Protein AF-A0A2T1LT19-F1 (afdb_monomer)

Sequence (318 aa):
MIRNIHDIFTSAGIVQGKSEKNLSGERRSLVEDYYASLNWNSMESLRKFVKVLENTLLISLLGDEGKQELRSLCEKHGFAVDKDGYRVYLTTLGVGNNVKNLIFAANGPKPEIIFSDSVSNDIEIVKNADYCLIYDRPLMSHGLLWKELVDWWREREQLNEESDIEVGRKLYDRLKQSLTSEPEKFFWKIYFKKFYASFKDKLPALVPQVYLHYDPYTLKQLQEQRRLVRQRMDFLFLLSDRIRVVIEIDGKQHYAEEDQASPKLYSEMVSEDRRLKLSGYEVYRFGGYELNNKNAEEIVEHFLVNLFKRHDLIANAT

Structure (mmCIF, N/CA/C/O backbone):
data_AF-A0A2T1LT19-F1
#
_entry.id   AF-A0A2T1LT19-F1
#
loop_
_atom_site.group_PDB
_atom_site.id
_atom_site.type_symbol
_atom_site.label_atom_id
_atom_site.label_alt_id
_atom_site.label_comp_id
_atom_site.label_asym_id
_atom_site.label_entity_id
_atom_site.label_seq_id
_atom_site.pdbx_PDB_ins_code
_atom_site.Cartn_x
_atom_site.Cartn_y
_atom_site.Cartn_z
_atom_site.occupancy
_atom_site.B_iso_or_equiv
_atom_site.auth_seq_id
_atom_site.auth_comp_id
_atom_site.auth_asym_id
_atom_site.auth_atom_id
_atom_site.pdbx_PDB_model_num
ATOM 1 N N . MET A 1 1 ? 35.872 -2.073 -32.983 1.00 69.56 1 MET A N 1
ATOM 2 C CA . MET A 1 1 ? 34.474 -2.469 -32.688 1.00 69.56 1 MET A CA 1
ATOM 3 C C . MET A 1 1 ? 34.380 -3.815 -31.969 1.00 69.56 1 MET A C 1
ATOM 5 O O . MET A 1 1 ? 33.833 -3.821 -30.883 1.00 69.56 1 MET A O 1
ATOM 9 N N . ILE A 1 2 ? 34.945 -4.919 -32.488 1.00 78.25 2 ILE A N 1
ATOM 10 C CA . ILE A 1 2 ? 35.007 -6.214 -31.761 1.00 78.25 2 ILE A CA 1
ATOM 11 C C . ILE A 1 2 ? 35.762 -6.078 -30.427 1.00 78.25 2 ILE A C 1
ATOM 13 O O . ILE A 1 2 ? 35.253 -6.483 -29.389 1.00 78.25 2 ILE A O 1
ATOM 17 N N . ARG A 1 3 ? 36.919 -5.402 -30.442 1.00 80.81 3 ARG A N 1
ATOM 18 C CA . ARG A 1 3 ? 37.674 -5.045 -29.230 1.00 80.81 3 ARG A CA 1
ATOM 19 C C . ARG A 1 3 ? 36.822 -4.296 -28.197 1.00 80.81 3 ARG A C 1
ATOM 21 O O . ARG A 1 3 ? 36.871 -4.621 -27.026 1.00 80.81 3 ARG A O 1
ATOM 28 N N . ASN A 1 4 ? 35.963 -3.381 -28.644 1.00 82.56 4 ASN A N 1
ATOM 29 C CA . ASN A 1 4 ? 35.093 -2.618 -27.747 1.00 82.56 4 ASN A CA 1
ATOM 30 C C . ASN A 1 4 ? 34.048 -3.519 -27.077 1.00 82.56 4 ASN A C 1
ATOM 32 O O . ASN A 1 4 ? 33.772 -3.336 -25.903 1.00 82.56 4 ASN A O 1
ATOM 36 N N . ILE A 1 5 ? 33.486 -4.500 -27.798 1.00 85.69 5 ILE A N 1
ATOM 37 C CA . ILE A 1 5 ? 32.568 -5.489 -27.208 1.00 85.69 5 ILE A CA 1
ATOM 38 C C . ILE A 1 5 ? 33.303 -6.264 -26.109 1.00 85.69 5 ILE A C 1
ATOM 40 O O . ILE A 1 5 ? 32.808 -6.360 -24.993 1.00 85.69 5 ILE A O 1
ATOM 44 N N . HIS A 1 6 ? 34.514 -6.742 -26.390 1.00 89.75 6 HIS A N 1
ATOM 45 C CA . HIS A 1 6 ? 35.340 -7.421 -25.392 1.00 89.75 6 HIS A CA 1
ATOM 46 C C . HIS A 1 6 ? 35.597 -6.540 -24.153 1.00 89.75 6 HIS A C 1
ATOM 48 O O . HIS A 1 6 ? 35.378 -6.976 -23.022 1.00 89.75 6 HIS A O 1
ATOM 54 N N . ASP A 1 7 ? 35.986 -5.280 -24.356 1.00 86.94 7 ASP A N 1
ATOM 55 C CA . ASP A 1 7 ? 36.293 -4.332 -23.278 1.00 86.94 7 ASP A CA 1
ATOM 56 C C . ASP A 1 7 ? 35.052 -4.009 -22.418 1.00 86.94 7 ASP A C 1
ATOM 58 O O . ASP A 1 7 ? 35.149 -3.955 -21.192 1.00 86.94 7 ASP A O 1
ATOM 62 N N . ILE A 1 8 ? 33.864 -3.866 -23.023 1.00 90.81 8 ILE A N 1
ATOM 63 C CA . ILE A 1 8 ? 32.595 -3.624 -22.305 1.00 90.81 8 ILE A CA 1
ATOM 64 C C . ILE A 1 8 ? 32.280 -4.778 -21.346 1.00 90.81 8 ILE A C 1
ATOM 66 O O . ILE A 1 8 ? 31.962 -4.551 -20.177 1.00 90.81 8 ILE A O 1
ATOM 70 N N . PHE A 1 9 ? 32.345 -6.019 -21.834 1.00 92.19 9 PHE A N 1
ATOM 71 C CA . PHE A 1 9 ? 31.957 -7.189 -21.045 1.00 92.19 9 PHE A CA 1
ATOM 72 C C . PHE A 1 9 ? 33.006 -7.553 -19.987 1.00 92.19 9 PHE A C 1
ATOM 74 O O . PHE A 1 9 ? 32.655 -7.877 -18.850 1.00 92.19 9 PHE A O 1
ATOM 81 N N . THR A 1 10 ? 34.295 -7.438 -20.312 1.00 90.81 10 THR A N 1
ATOM 82 C CA . THR A 1 10 ? 35.377 -7.723 -19.354 1.00 90.81 10 THR A CA 1
ATOM 83 C C . THR A 1 10 ? 35.456 -6.681 -18.239 1.00 90.81 10 THR A C 1
ATOM 85 O O . THR A 1 10 ? 35.615 -7.057 -17.078 1.00 90.81 10 THR A O 1
ATOM 88 N N . SER A 1 11 ? 35.244 -5.393 -18.534 1.00 88.00 11 SER A N 1
ATOM 89 C CA . SER A 1 11 ? 35.154 -4.338 -17.506 1.00 88.00 11 SER A CA 1
ATOM 90 C C . SER A 1 11 ? 33.939 -4.496 -16.583 1.00 88.00 11 SER A C 1
ATOM 92 O O . SER A 1 11 ? 33.981 -4.079 -15.425 1.00 88.00 11 SER A O 1
ATOM 94 N N . ALA A 1 12 ? 32.881 -5.172 -17.043 1.00 89.12 12 ALA A N 1
ATOM 95 C CA . ALA A 1 12 ? 31.754 -5.587 -16.210 1.00 89.12 12 ALA A CA 1
ATOM 96 C C . ALA A 1 12 ? 32.030 -6.858 -15.374 1.00 89.12 12 ALA A C 1
ATOM 98 O O . ALA A 1 12 ? 31.183 -7.264 -14.573 1.00 89.12 12 ALA A O 1
ATOM 99 N N . GLY A 1 13 ? 33.207 -7.479 -15.517 1.00 88.12 13 GLY A N 1
ATOM 100 C CA . GLY A 1 13 ? 33.597 -8.703 -14.811 1.00 88.12 13 GLY A CA 1
ATOM 101 C C . GLY A 1 13 ? 32.975 -9.976 -15.391 1.00 88.12 13 GLY A C 1
ATOM 102 O O . GLY A 1 13 ? 32.756 -10.939 -14.651 1.00 88.12 13 GLY A O 1
ATOM 103 N N . ILE A 1 14 ? 32.644 -9.972 -16.686 1.00 92.56 14 ILE A N 1
ATOM 104 C CA . ILE A 1 14 ? 32.072 -11.114 -17.403 1.00 92.56 14 ILE A CA 1
ATOM 105 C C . ILE A 1 14 ? 33.176 -11.773 -18.230 1.00 92.56 14 ILE A C 1
ATOM 107 O O . ILE A 1 14 ? 33.867 -11.121 -19.014 1.00 92.56 14 ILE A O 1
ATOM 111 N N . VAL A 1 15 ? 33.337 -13.082 -18.054 1.00 90.62 15 VAL A N 1
ATOM 112 C CA . VAL A 1 15 ? 34.276 -13.896 -18.834 1.00 90.62 15 VAL A CA 1
ATOM 113 C C . VAL A 1 15 ? 33.560 -14.420 -20.074 1.00 90.62 15 VAL A C 1
ATOM 115 O O . VAL A 1 15 ? 32.373 -14.732 -20.016 1.00 90.62 15 VAL A O 1
ATOM 118 N N . GLN A 1 16 ? 34.258 -14.511 -21.202 1.00 91.12 16 GLN A N 1
ATOM 119 C CA . GLN A 1 16 ? 33.686 -15.075 -22.421 1.00 91.12 16 GLN A CA 1
ATOM 120 C C . GLN A 1 16 ? 33.410 -16.574 -22.226 1.00 91.12 16 GLN A C 1
ATOM 122 O O . GLN A 1 16 ? 34.291 -17.320 -21.797 1.00 91.12 16 GLN A O 1
ATOM 127 N N . GLY A 1 17 ? 32.183 -17.002 -22.513 1.00 89.19 17 GLY A N 1
ATOM 128 C CA . GLY A 1 17 ? 31.794 -18.407 -22.556 1.00 89.19 17 GLY A CA 1
ATOM 129 C C . GLY A 1 17 ? 31.925 -18.986 -23.962 1.00 89.19 17 GLY A C 1
ATOM 130 O O . GLY A 1 17 ? 32.714 -18.519 -24.781 1.00 89.19 17 GLY A O 1
ATOM 131 N N . LYS A 1 18 ? 31.128 -20.016 -24.243 1.00 87.38 18 LYS A N 1
ATOM 132 C CA . LYS A 1 18 ? 31.008 -20.607 -25.575 1.00 87.38 18 LYS A CA 1
ATOM 133 C C . LYS A 1 18 ? 29.538 -20.866 -25.861 1.00 87.38 18 LYS A C 1
ATOM 135 O O . LYS A 1 18 ? 28.930 -21.710 -25.208 1.00 87.38 18 LYS A O 1
ATOM 140 N N . SER A 1 19 ? 28.972 -20.118 -26.798 1.00 83.81 19 SER A N 1
ATOM 141 C CA . SER A 1 19 ? 27.587 -20.296 -27.214 1.00 83.81 19 SER A CA 1
ATOM 142 C C . SER A 1 19 ? 27.463 -21.458 -28.199 1.00 83.81 19 SER A C 1
ATOM 144 O O . SER A 1 19 ? 28.313 -21.653 -29.066 1.00 83.81 19 SER A O 1
ATOM 146 N N . GLU A 1 20 ? 26.379 -22.225 -28.092 1.00 79.69 20 GLU A N 1
ATOM 147 C CA . GLU A 1 20 ? 26.014 -23.258 -29.074 1.00 79.69 20 GLU A CA 1
ATOM 148 C C . GLU A 1 20 ? 25.180 -22.688 -30.237 1.00 79.69 20 GLU A C 1
ATOM 150 O O . GLU A 1 20 ? 24.839 -23.400 -31.184 1.00 79.69 20 GLU A O 1
ATOM 155 N N . LYS A 1 21 ? 24.833 -21.393 -30.192 1.00 76.38 21 LYS A N 1
ATOM 156 C CA . LYS A 1 21 ? 24.019 -20.746 -31.225 1.00 76.38 21 LYS A CA 1
ATOM 157 C C . LYS A 1 21 ? 24.862 -20.421 -32.461 1.00 76.38 21 LYS A C 1
ATOM 159 O O . LYS A 1 21 ? 25.742 -19.566 -32.420 1.00 76.38 21 LYS A O 1
ATOM 164 N N . ASN A 1 22 ? 24.517 -21.025 -33.597 1.00 69.56 22 ASN A N 1
ATOM 165 C CA . ASN A 1 22 ? 25.105 -20.690 -34.896 1.00 69.56 22 ASN A CA 1
ATOM 166 C C . ASN A 1 22 ? 24.488 -19.398 -35.451 1.00 69.56 22 ASN A C 1
ATOM 168 O O . ASN A 1 22 ? 23.407 -19.418 -36.039 1.00 69.56 22 ASN A O 1
ATOM 172 N N . LEU A 1 23 ? 25.173 -18.268 -35.269 1.00 76.12 23 LEU A N 1
ATOM 173 C CA . LEU A 1 23 ? 24.728 -16.962 -35.760 1.00 76.12 23 LEU A CA 1
ATOM 174 C C . LEU A 1 23 ? 25.640 -16.424 -36.861 1.00 76.12 23 LEU A C 1
ATOM 176 O O . LEU A 1 23 ? 26.861 -16.537 -36.799 1.00 76.12 23 LEU A O 1
ATOM 180 N N . SER A 1 24 ? 25.041 -15.766 -37.855 1.00 74.38 24 SER A N 1
ATOM 181 C CA . SER A 1 24 ? 25.793 -15.066 -38.894 1.00 74.38 24 SER A CA 1
ATOM 182 C C . SER A 1 24 ? 26.393 -13.765 -38.344 1.00 74.38 24 SER A C 1
ATOM 184 O O . SER A 1 24 ? 25.656 -12.853 -37.948 1.00 74.38 24 SER A O 1
ATOM 186 N N . GLY A 1 25 ? 27.721 -13.654 -38.387 1.00 80.94 25 GLY A N 1
ATOM 187 C CA . GLY A 1 25 ? 28.464 -12.427 -38.097 1.00 80.94 25 GLY A CA 1
ATOM 188 C C . GLY A 1 25 ? 29.227 -12.457 -36.771 1.00 80.94 25 GLY A C 1
ATOM 189 O O . GLY A 1 25 ? 28.658 -12.671 -35.701 1.00 80.94 25 GLY A O 1
ATOM 190 N N . GLU A 1 26 ? 30.520 -12.136 -36.848 1.00 82.12 26 GLU A N 1
ATOM 191 C CA . GLU A 1 26 ? 31.486 -12.232 -35.741 1.00 82.12 26 GLU A CA 1
ATOM 192 C C . GLU A 1 26 ? 31.071 -11.442 -34.490 1.00 82.12 26 GLU A C 1
ATOM 194 O O . GLU A 1 26 ? 31.271 -11.895 -33.367 1.00 82.12 26 GLU A O 1
ATOM 199 N N . ARG A 1 27 ? 30.433 -10.275 -34.660 1.00 84.31 27 ARG A N 1
ATOM 200 C CA . ARG A 1 27 ? 29.995 -9.429 -33.533 1.00 84.31 27 ARG A CA 1
ATOM 201 C C . ARG A 1 27 ? 28.865 -10.064 -32.725 1.00 84.31 27 ARG A C 1
ATOM 203 O O . ARG A 1 27 ? 28.896 -10.009 -31.503 1.00 84.31 27 ARG A O 1
ATOM 210 N N . ARG A 1 28 ? 27.867 -10.638 -33.407 1.00 84.19 28 ARG A N 1
ATOM 211 C CA . ARG A 1 28 ? 26.709 -11.269 -32.753 1.00 84.19 28 ARG A CA 1
ATOM 212 C C . ARG A 1 28 ? 27.125 -12.558 -32.058 1.00 84.19 28 ARG A C 1
ATOM 214 O O . ARG A 1 28 ? 26.719 -12.776 -30.925 1.00 84.19 28 ARG A O 1
ATOM 221 N N . SER A 1 29 ? 27.989 -13.343 -32.705 1.00 87.31 29 SER A N 1
ATOM 222 C CA . SER A 1 29 ? 28.575 -14.541 -32.099 1.00 87.31 29 SER A CA 1
ATOM 223 C C . SER A 1 29 ? 29.318 -14.205 -30.804 1.00 87.31 29 SER A C 1
ATOM 225 O O . SER A 1 29 ? 29.081 -14.841 -29.784 1.00 87.31 29 SER A O 1
ATOM 227 N N . LEU A 1 30 ? 30.146 -13.153 -30.814 1.00 89.00 30 LEU A N 1
ATOM 228 C CA . LEU A 1 30 ? 30.910 -12.752 -29.633 1.00 89.00 30 LEU A CA 1
ATOM 229 C C . LEU A 1 30 ? 30.019 -12.311 -28.461 1.00 89.00 30 LEU A C 1
ATOM 231 O O . LEU A 1 30 ? 30.292 -12.666 -27.320 1.00 89.00 30 LEU A O 1
ATOM 235 N N . VAL A 1 31 ? 28.958 -11.538 -28.716 1.00 89.44 31 VAL A N 1
ATOM 236 C CA . VAL A 1 31 ? 28.019 -11.118 -27.657 1.00 89.44 31 VAL A CA 1
ATOM 237 C C . VAL A 1 31 ? 27.314 -12.326 -27.037 1.00 89.44 31 VAL A C 1
ATOM 239 O O . VAL A 1 31 ? 27.192 -12.409 -25.817 1.00 89.44 31 VAL A O 1
ATOM 242 N N . GLU A 1 32 ? 26.896 -13.291 -27.855 1.00 90.38 32 GLU A N 1
ATOM 243 C CA . GLU A 1 32 ? 26.241 -14.503 -27.357 1.00 90.38 32 GLU A CA 1
ATOM 244 C C . GLU A 1 32 ? 27.180 -15.403 -26.555 1.00 90.38 32 GLU A C 1
ATOM 246 O O . GLU A 1 32 ? 26.734 -16.015 -25.588 1.00 90.38 32 GLU A O 1
ATOM 251 N N . ASP A 1 33 ? 28.474 -15.447 -26.881 1.00 91.31 33 ASP A N 1
ATOM 252 C CA . ASP A 1 33 ? 29.463 -16.148 -26.055 1.00 91.31 33 ASP A CA 1
ATOM 253 C C . ASP A 1 33 ? 29.544 -15.557 -24.641 1.00 91.31 33 ASP A C 1
ATOM 255 O O . ASP A 1 33 ? 29.660 -16.294 -23.662 1.00 91.31 33 ASP A O 1
ATOM 259 N N . TYR A 1 34 ? 29.445 -14.233 -24.504 1.00 93.50 34 TYR A N 1
ATOM 260 C CA . TYR A 1 34 ? 29.359 -13.592 -23.191 1.00 93.50 34 TYR A CA 1
ATOM 261 C C . TYR A 1 34 ? 28.020 -13.836 -22.498 1.00 93.50 34 TYR A C 1
ATOM 263 O O . TYR A 1 34 ? 27.985 -14.031 -21.288 1.00 93.50 34 TYR A O 1
ATOM 271 N N . TYR A 1 35 ? 26.910 -13.849 -23.234 1.00 92.88 35 TYR A N 1
ATOM 272 C CA . TYR A 1 35 ? 25.607 -14.179 -22.652 1.00 92.88 35 TYR A CA 1
ATOM 273 C C . TYR A 1 35 ? 25.526 -15.629 -22.175 1.00 92.88 35 TYR A C 1
ATOM 275 O O . TYR A 1 35 ? 24.849 -15.900 -21.185 1.00 92.88 35 TYR A O 1
ATOM 283 N N . ALA A 1 36 ? 26.246 -16.544 -22.827 1.00 91.50 36 ALA A N 1
ATOM 284 C CA . ALA A 1 36 ? 26.313 -17.951 -22.451 1.00 91.50 36 ALA A CA 1
ATOM 285 C C . ALA A 1 36 ? 27.046 -18.197 -21.118 1.00 91.50 36 ALA A C 1
ATOM 287 O O . ALA A 1 36 ? 26.831 -19.233 -20.495 1.00 91.50 36 ALA A O 1
ATOM 288 N N . SER A 1 37 ? 27.892 -17.267 -20.655 1.00 91.25 37 SER A N 1
ATOM 289 C CA . SER A 1 37 ? 28.569 -17.380 -19.353 1.00 91.25 37 SER A CA 1
ATOM 290 C C . SER A 1 37 ? 27.767 -16.800 -18.183 1.00 91.25 37 SER A C 1
ATOM 292 O O . SER A 1 37 ? 28.168 -16.953 -17.026 1.00 91.25 37 SER A O 1
ATOM 294 N N . LEU A 1 38 ? 26.634 -16.145 -18.456 1.00 88.62 38 LEU A N 1
ATOM 295 C CA . LEU A 1 38 ? 25.768 -15.549 -17.443 1.00 88.62 38 LEU A CA 1
ATOM 296 C C . LEU A 1 38 ? 24.659 -16.515 -17.020 1.00 88.62 38 LEU A C 1
ATOM 298 O O . LEU A 1 38 ? 23.985 -17.132 -17.842 1.00 88.62 38 LEU A O 1
ATOM 302 N N . ASN A 1 39 ? 24.402 -16.577 -15.714 1.00 86.62 39 ASN A N 1
ATOM 303 C CA . ASN A 1 39 ? 23.199 -17.207 -15.185 1.00 86.62 39 ASN A CA 1
ATOM 304 C C . ASN A 1 39 ? 22.103 -16.144 -15.052 1.00 86.62 39 ASN A C 1
ATOM 306 O O . ASN A 1 39 ? 22.078 -15.399 -14.075 1.00 86.62 39 ASN A O 1
ATOM 310 N N . TRP A 1 40 ? 21.178 -16.092 -16.009 1.00 81.31 40 TRP A N 1
ATOM 311 C CA . TRP A 1 40 ? 20.122 -15.072 -16.069 1.00 81.31 40 TRP A CA 1
ATOM 312 C C . TRP A 1 40 ? 19.111 -15.108 -14.913 1.00 81.31 40 TRP A C 1
ATOM 314 O O . TRP A 1 40 ? 18.387 -14.138 -14.715 1.00 81.31 40 TRP A O 1
ATOM 324 N N . ASN A 1 41 ? 19.119 -16.164 -14.095 1.00 75.56 41 ASN A N 1
ATOM 325 C CA . ASN A 1 41 ? 18.330 -16.246 -12.863 1.00 75.56 41 ASN A CA 1
ATOM 326 C C . ASN A 1 41 ? 19.094 -15.735 -11.623 1.00 75.56 41 ASN A C 1
ATOM 328 O O . ASN A 1 41 ? 18.556 -15.740 -10.518 1.00 75.56 41 ASN A O 1
ATOM 332 N N . SER A 1 42 ? 20.354 -15.310 -11.773 1.00 73.50 42 SER A N 1
ATOM 333 C CA . SER A 1 42 ? 21.191 -14.798 -10.683 1.00 73.50 42 SER A CA 1
ATOM 334 C C . SER A 1 42 ? 21.256 -13.271 -10.680 1.00 73.50 42 SER A C 1
ATOM 336 O O . SER A 1 42 ? 21.692 -12.645 -11.648 1.00 73.50 42 SER A O 1
ATOM 338 N N . MET A 1 43 ? 20.945 -12.666 -9.528 1.00 68.94 43 MET A N 1
ATOM 339 C CA . MET A 1 43 ? 21.105 -11.222 -9.306 1.00 68.94 43 MET A CA 1
ATOM 340 C C . MET A 1 43 ? 22.543 -10.734 -9.513 1.00 68.94 43 MET A C 1
ATOM 342 O O . MET A 1 43 ? 22.756 -9.583 -9.887 1.00 68.94 43 MET A O 1
ATOM 346 N N . GLU A 1 44 ? 23.545 -11.587 -9.294 1.00 75.75 44 GLU A N 1
ATOM 347 C CA . GLU A 1 44 ? 24.940 -11.238 -9.566 1.00 75.75 44 GLU A CA 1
ATOM 348 C C . GLU A 1 44 ? 25.187 -11.056 -11.070 1.00 75.75 44 GLU A C 1
ATOM 350 O O . GLU A 1 44 ? 25.807 -10.076 -11.483 1.00 75.75 44 GLU A O 1
ATOM 355 N N . SER A 1 45 ? 24.648 -11.959 -11.895 1.00 81.56 45 SER A N 1
ATOM 356 C CA . SER A 1 45 ? 24.753 -11.876 -13.357 1.00 81.56 45 SER A CA 1
ATOM 357 C C . SER A 1 45 ? 23.972 -10.681 -13.904 1.00 81.56 45 SER A C 1
ATOM 359 O O . SER A 1 45 ? 24.478 -9.964 -14.763 1.00 81.56 45 SER A O 1
ATOM 361 N N . LEU A 1 46 ? 22.792 -10.394 -13.343 1.00 80.75 46 LEU A N 1
ATOM 362 C CA . LEU A 1 46 ? 22.004 -9.212 -13.703 1.00 80.75 46 LEU A CA 1
ATOM 363 C C . LEU A 1 46 ? 22.735 -7.904 -13.369 1.00 80.75 46 LEU A C 1
ATOM 365 O O . LEU A 1 46 ? 22.756 -6.988 -14.186 1.00 80.75 46 LEU A O 1
ATOM 369 N N . ARG A 1 47 ? 23.407 -7.816 -12.213 1.00 79.56 47 ARG A N 1
ATOM 370 C CA . ARG A 1 47 ? 24.242 -6.650 -11.865 1.00 79.56 47 ARG A CA 1
ATOM 371 C C . ARG A 1 47 ? 25.426 -6.478 -12.815 1.00 79.56 47 ARG A C 1
ATOM 373 O O . ARG A 1 47 ? 25.753 -5.351 -13.172 1.00 79.56 47 ARG A O 1
ATOM 380 N N . LYS A 1 48 ? 26.068 -7.576 -13.225 1.00 87.56 48 LYS A N 1
ATOM 381 C CA . LYS A 1 48 ? 27.132 -7.542 -14.241 1.00 87.56 48 LYS A CA 1
ATOM 382 C C . LYS A 1 48 ? 26.583 -7.051 -15.583 1.00 87.56 48 LYS A C 1
ATOM 384 O O . LYS A 1 48 ? 27.192 -6.192 -16.207 1.00 87.56 48 LYS A O 1
ATOM 389 N N . PHE A 1 49 ? 25.400 -7.509 -15.987 1.00 91.69 49 PHE A N 1
ATOM 390 C CA . PHE A 1 49 ? 24.749 -7.045 -17.211 1.00 91.69 49 PHE A CA 1
ATOM 391 C C . PHE A 1 49 ? 24.348 -5.561 -17.160 1.00 91.69 49 PHE A C 1
ATOM 393 O O . PHE A 1 49 ? 24.539 -4.844 -18.135 1.00 91.69 49 PHE A O 1
ATOM 400 N N . VAL A 1 50 ? 23.887 -5.048 -16.017 1.00 86.62 50 VAL A N 1
ATOM 401 C CA . VAL A 1 50 ? 23.642 -3.603 -15.856 1.00 86.62 50 VAL A CA 1
ATOM 402 C C . VAL A 1 50 ? 24.909 -2.786 -16.116 1.00 86.62 50 VAL A C 1
ATOM 404 O O . VAL A 1 50 ? 24.858 -1.819 -16.869 1.00 86.62 50 VAL A O 1
ATOM 407 N N . LYS A 1 51 ? 26.066 -3.222 -15.603 1.00 86.69 51 LYS A N 1
ATOM 408 C CA . LYS A 1 51 ? 27.350 -2.560 -15.890 1.00 86.69 51 LYS A CA 1
ATOM 409 C C . LYS A 1 51 ? 27.711 -2.585 -17.377 1.00 86.69 51 LYS A C 1
ATOM 411 O O . LYS A 1 51 ? 28.300 -1.632 -17.871 1.00 86.69 51 LYS A O 1
ATOM 416 N N . VAL A 1 52 ? 27.344 -3.642 -18.109 1.00 92.75 52 VAL A N 1
ATOM 417 C CA . VAL A 1 52 ? 27.499 -3.693 -19.578 1.00 92.75 52 VAL A CA 1
ATOM 418 C C . VAL A 1 52 ? 26.694 -2.572 -20.239 1.00 92.75 52 VAL A C 1
ATOM 420 O O . VAL A 1 52 ? 27.221 -1.896 -21.123 1.00 92.75 52 VAL A O 1
ATOM 423 N N . LEU A 1 53 ? 25.453 -2.334 -19.802 1.00 91.75 53 LEU A N 1
ATOM 424 C CA . LEU A 1 53 ? 24.609 -1.249 -20.319 1.00 91.75 53 LEU A CA 1
ATOM 425 C C . LEU A 1 53 ? 25.211 0.131 -20.008 1.00 91.75 53 LEU A C 1
ATOM 427 O O . LEU A 1 53 ? 25.320 0.959 -20.910 1.00 91.75 53 LEU A O 1
ATOM 431 N N . GLU A 1 54 ? 25.685 0.351 -18.778 1.00 87.75 54 GLU A N 1
ATOM 432 C CA . GLU A 1 54 ? 26.361 1.597 -18.369 1.00 87.75 54 GLU A CA 1
ATOM 433 C C . GLU A 1 54 ? 27.626 1.858 -19.195 1.00 87.75 54 GLU A C 1
ATOM 435 O O . GLU A 1 54 ? 27.791 2.922 -19.793 1.00 87.75 54 GLU A O 1
ATOM 440 N N . ASN A 1 55 ? 28.497 0.852 -19.313 1.00 87.94 55 ASN A N 1
ATOM 441 C CA . ASN A 1 55 ? 29.716 0.937 -20.114 1.00 87.94 55 ASN A CA 1
ATOM 442 C C . ASN A 1 55 ? 29.402 1.223 -21.588 1.00 87.94 55 ASN A C 1
ATOM 444 O O . ASN A 1 55 ? 30.133 1.960 -22.246 1.00 87.94 55 ASN A O 1
ATOM 448 N N . THR A 1 56 ? 28.295 0.684 -22.104 1.00 90.19 56 THR A N 1
ATOM 449 C CA . THR A 1 56 ? 27.842 0.944 -23.475 1.00 90.19 56 THR A CA 1
ATOM 450 C C . THR A 1 56 ? 27.375 2.394 -23.652 1.00 90.19 56 THR A C 1
ATOM 452 O O . THR A 1 56 ? 27.722 3.021 -24.652 1.00 90.19 56 THR A O 1
ATOM 455 N N . LEU A 1 57 ? 26.661 2.963 -22.673 1.00 85.94 57 LEU A N 1
ATOM 456 C CA . LEU A 1 57 ? 26.235 4.371 -22.686 1.00 85.94 57 LEU A CA 1
ATOM 457 C C . LEU A 1 57 ? 27.411 5.355 -22.563 1.00 85.94 57 LEU A C 1
ATOM 459 O O . LEU A 1 57 ? 27.343 6.469 -23.089 1.00 85.94 57 LEU A O 1
ATOM 463 N N . LEU A 1 58 ? 28.500 4.949 -21.907 1.00 83.25 58 LEU A N 1
ATOM 464 C CA . LEU A 1 58 ? 29.709 5.761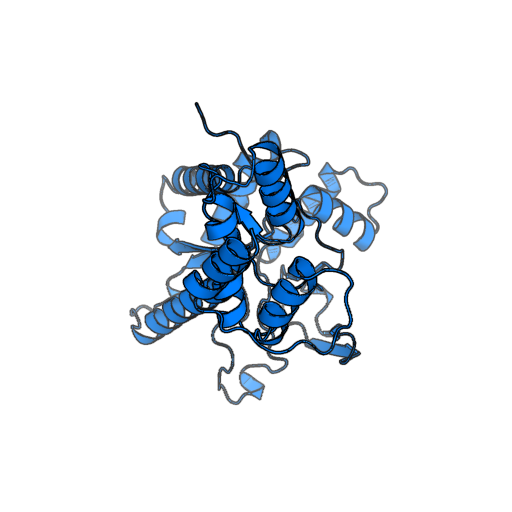 -21.727 1.00 83.25 58 LEU A CA 1
ATOM 465 C C . LEU A 1 58 ? 30.648 5.757 -22.944 1.00 83.25 58 LEU A C 1
ATOM 467 O O . LEU A 1 58 ? 31.525 6.616 -23.053 1.00 83.25 58 LEU A O 1
ATOM 471 N N . ILE A 1 59 ? 30.477 4.828 -23.886 1.00 82.50 59 ILE A N 1
ATOM 472 C CA . ILE A 1 59 ? 31.343 4.735 -25.064 1.00 82.50 59 ILE A CA 1
ATOM 473 C C . ILE A 1 59 ? 31.042 5.852 -26.070 1.00 82.50 59 ILE A C 1
ATOM 475 O O . ILE A 1 59 ? 29.903 6.086 -26.470 1.00 82.50 59 ILE A O 1
ATOM 479 N N . SER A 1 60 ? 32.102 6.516 -26.540 1.00 72.56 60 SER A N 1
ATOM 480 C CA . SER A 1 60 ? 32.038 7.601 -27.532 1.00 72.56 60 SER A CA 1
ATOM 481 C C . SER A 1 60 ? 31.694 7.139 -28.952 1.00 72.56 60 SER A C 1
ATOM 483 O O . SER A 1 60 ? 31.295 7.951 -29.778 1.00 72.56 60 SER A O 1
ATOM 485 N N . LEU A 1 61 ? 31.839 5.844 -29.249 1.00 72.38 61 LEU A N 1
ATOM 486 C CA . LEU A 1 61 ? 31.478 5.265 -30.548 1.00 72.38 61 LEU A CA 1
ATOM 487 C C . LEU A 1 61 ? 29.970 5.091 -30.756 1.00 72.38 61 LEU A C 1
ATOM 489 O O . LEU A 1 61 ? 29.551 4.906 -31.898 1.00 72.38 61 LEU A O 1
ATOM 493 N N . LEU A 1 62 ? 29.171 5.090 -29.688 1.00 78.31 62 LEU A N 1
ATOM 494 C CA . LEU A 1 62 ? 27.721 5.074 -29.814 1.00 78.31 62 LEU A CA 1
ATOM 495 C C . LEU A 1 62 ? 27.268 6.529 -29.978 1.00 78.31 62 LEU A C 1
ATOM 497 O O . LEU A 1 62 ? 27.447 7.334 -29.066 1.00 78.31 62 LEU A O 1
ATOM 501 N N . GLY A 1 63 ? 26.749 6.878 -31.156 1.00 84.06 63 GLY A N 1
ATOM 502 C CA . GLY A 1 63 ? 26.211 8.218 -31.405 1.00 84.06 63 GLY A CA 1
ATOM 503 C C . GLY A 1 63 ? 25.015 8.528 -30.501 1.00 84.06 63 GLY A C 1
ATOM 504 O O . GLY A 1 63 ? 24.434 7.623 -29.899 1.00 84.06 63 GLY A O 1
ATOM 505 N N . ASP A 1 64 ? 24.629 9.801 -30.425 1.00 85.25 64 ASP A N 1
ATOM 506 C CA . ASP A 1 64 ? 23.554 10.252 -29.530 1.00 85.25 64 ASP A CA 1
ATOM 507 C C . ASP A 1 64 ? 22.217 9.549 -29.803 1.00 85.25 64 ASP A C 1
ATOM 509 O O . ASP A 1 64 ? 21.524 9.166 -28.862 1.00 85.25 64 ASP A O 1
ATOM 513 N N . GLU A 1 65 ? 21.908 9.277 -31.074 1.00 88.25 65 GLU A N 1
ATOM 514 C CA . GLU A 1 65 ? 20.724 8.512 -31.485 1.00 88.25 65 GLU A CA 1
ATOM 515 C C . GLU A 1 65 ? 20.748 7.077 -30.928 1.00 88.25 65 GLU A C 1
ATOM 517 O O . GLU A 1 65 ? 19.783 6.629 -30.314 1.00 88.25 65 GLU A O 1
ATOM 522 N N . GLY A 1 66 ? 21.887 6.384 -31.030 1.00 86.88 66 GLY A N 1
ATOM 523 C CA . GLY A 1 66 ? 22.046 5.031 -30.487 1.00 86.88 66 GLY A CA 1
ATOM 524 C C . GLY A 1 66 ? 22.023 4.994 -28.956 1.00 86.88 66 GLY A C 1
ATOM 525 O O . GLY A 1 66 ? 21.507 4.048 -28.362 1.00 86.88 66 GLY A O 1
ATOM 526 N N . LYS A 1 67 ? 22.538 6.037 -28.290 1.00 89.88 67 LYS A N 1
ATOM 527 C CA . LYS A 1 67 ? 22.417 6.184 -26.830 1.00 89.88 67 LYS A CA 1
ATOM 528 C C . LYS A 1 67 ? 20.964 6.400 -26.420 1.00 89.88 67 LYS A C 1
ATOM 530 O O . LYS A 1 67 ? 20.522 5.811 -25.438 1.00 89.88 67 LYS A O 1
ATOM 535 N N . GLN A 1 68 ? 20.218 7.218 -27.159 1.00 89.75 68 GLN A N 1
ATOM 536 C CA . GLN A 1 68 ? 18.799 7.446 -26.905 1.00 89.75 68 GLN A CA 1
ATOM 537 C C . GLN A 1 68 ? 17.970 6.173 -27.122 1.00 89.75 68 GLN A C 1
ATOM 539 O O . GLN A 1 68 ? 17.131 5.847 -26.283 1.00 89.75 68 GLN A O 1
ATOM 544 N N . GLU A 1 69 ? 18.252 5.411 -28.180 1.00 91.88 69 GLU A N 1
ATOM 545 C CA . GLU A 1 69 ? 17.616 4.115 -28.431 1.00 91.88 69 GLU A CA 1
ATOM 546 C C . GLU A 1 69 ? 17.898 3.120 -27.296 1.00 91.88 69 GLU A C 1
ATOM 548 O O . GLU A 1 69 ? 16.974 2.495 -26.774 1.00 91.88 69 GLU A O 1
ATOM 553 N N . LEU A 1 70 ? 19.154 3.020 -26.843 1.00 90.06 70 LEU A N 1
ATOM 554 C CA . LEU A 1 70 ? 19.520 2.144 -25.730 1.00 90.06 70 LEU A CA 1
ATOM 555 C C . LEU A 1 70 ? 18.808 2.533 -24.427 1.00 90.06 70 LEU A C 1
ATOM 557 O O . LEU A 1 70 ? 18.325 1.654 -23.719 1.00 90.06 70 LEU A O 1
ATOM 561 N N . ARG A 1 71 ? 18.689 3.832 -24.121 1.00 88.56 71 ARG A N 1
ATOM 562 C CA . ARG A 1 71 ? 17.920 4.314 -22.957 1.00 88.56 71 ARG A CA 1
ATOM 563 C C . ARG A 1 71 ? 16.447 3.924 -23.058 1.00 88.56 71 ARG A C 1
ATOM 565 O O . ARG A 1 71 ? 15.900 3.384 -22.102 1.00 88.56 71 ARG A O 1
ATOM 572 N N . SER A 1 72 ? 15.840 4.106 -24.231 1.00 85.06 72 SER A N 1
ATOM 573 C CA . SER A 1 72 ? 14.450 3.710 -24.474 1.00 85.06 72 SER A CA 1
ATOM 574 C C . SER A 1 72 ? 14.245 2.198 -24.320 1.00 85.06 72 SER A C 1
ATOM 576 O O . SER A 1 72 ? 13.266 1.761 -23.715 1.00 85.06 72 SER A O 1
ATOM 578 N N . LEU A 1 73 ? 15.189 1.381 -24.802 1.00 85.88 73 LEU A N 1
ATOM 579 C CA . LEU A 1 73 ? 15.167 -0.071 -24.607 1.00 85.88 73 LEU A CA 1
ATOM 580 C C . LEU A 1 73 ? 15.314 -0.453 -23.131 1.00 85.88 73 LEU A C 1
ATOM 582 O O . LEU A 1 73 ? 14.583 -1.325 -22.663 1.00 85.88 73 LEU A O 1
ATOM 586 N N . CYS A 1 74 ? 16.209 0.205 -22.392 1.00 85.31 74 CYS A N 1
ATOM 587 C CA . CYS A 1 74 ? 16.352 0.027 -20.949 1.00 85.31 74 CYS A CA 1
ATOM 588 C C . CYS A 1 74 ? 15.016 0.278 -20.233 1.00 85.31 74 CYS A C 1
ATOM 590 O O . CYS A 1 74 ? 14.517 -0.613 -19.546 1.00 85.31 74 CYS A O 1
ATOM 592 N N . GLU A 1 75 ? 14.392 1.433 -20.463 1.00 79.75 75 GLU A N 1
ATOM 593 C CA . GLU A 1 75 ? 13.104 1.808 -19.861 1.00 79.75 75 GLU A CA 1
ATOM 594 C C . GLU A 1 75 ? 11.988 0.821 -20.219 1.00 79.75 75 GLU A C 1
ATOM 596 O O . GLU A 1 75 ? 11.275 0.323 -19.339 1.00 79.75 75 GLU A O 1
ATOM 601 N N . LYS A 1 76 ? 11.895 0.446 -21.500 1.00 77.25 76 LYS A N 1
ATOM 602 C CA . LYS A 1 76 ? 10.917 -0.527 -22.003 1.00 77.25 76 LYS A CA 1
ATOM 603 C C . LYS A 1 76 ? 11.069 -1.906 -21.360 1.00 77.25 76 LYS A C 1
ATOM 605 O O . LYS A 1 76 ? 10.071 -2.590 -21.140 1.00 77.25 76 LYS A O 1
ATOM 610 N N . HIS A 1 77 ? 12.298 -2.324 -21.065 1.00 75.75 77 HIS A N 1
ATOM 611 C CA . HIS A 1 77 ? 12.611 -3.665 -20.568 1.00 75.75 77 HIS A CA 1
ATOM 612 C C . HIS A 1 77 ? 12.912 -3.719 -19.065 1.00 75.75 77 HIS A C 1
ATOM 614 O O . HIS A 1 77 ? 13.486 -4.694 -18.584 1.00 75.75 77 HIS A O 1
ATOM 620 N N . GLY A 1 78 ? 12.467 -2.719 -18.301 1.00 70.50 78 GLY A N 1
ATOM 621 C CA . GLY A 1 78 ? 12.494 -2.792 -16.840 1.00 70.50 78 GLY A CA 1
ATOM 622 C C . GLY A 1 78 ? 13.800 -2.322 -16.200 1.00 70.50 78 GLY A C 1
ATOM 623 O O . GLY A 1 78 ? 14.138 -2.743 -15.090 1.00 70.50 78 GLY A O 1
ATOM 624 N N . PHE A 1 79 ? 14.514 -1.416 -16.852 1.00 81.88 79 PHE A N 1
ATOM 625 C CA . PHE A 1 79 ? 15.644 -0.690 -16.286 1.00 81.88 79 PHE A CA 1
ATOM 626 C C . PHE A 1 79 ? 15.305 0.801 -16.190 1.00 81.88 79 PHE A C 1
ATOM 628 O O . PHE A 1 79 ? 14.584 1.328 -17.025 1.00 81.88 79 PHE A O 1
ATOM 635 N N . ALA A 1 80 ? 15.805 1.483 -15.166 1.00 78.44 80 ALA A N 1
ATOM 636 C CA . ALA A 1 80 ? 15.731 2.938 -15.063 1.00 78.44 80 ALA A CA 1
ATOM 637 C C . ALA A 1 80 ? 17.090 3.531 -15.433 1.00 78.44 80 ALA A C 1
ATOM 639 O O . ALA A 1 80 ? 18.119 2.924 -15.131 1.00 78.44 80 ALA A O 1
ATOM 640 N N . VAL A 1 81 ? 17.101 4.707 -16.052 1.00 80.12 81 VAL A N 1
ATOM 641 C CA . VAL A 1 81 ? 18.330 5.446 -16.365 1.00 80.12 81 VAL A CA 1
ATOM 642 C C . VAL A 1 81 ? 18.368 6.724 -15.524 1.00 80.12 81 VAL A C 1
ATOM 644 O O . VAL A 1 81 ? 17.325 7.327 -15.274 1.00 80.12 81 VAL A O 1
ATOM 647 N N . ASP A 1 82 ? 19.542 7.117 -15.027 1.00 73.88 82 ASP A N 1
ATOM 648 C CA . ASP A 1 82 ? 19.695 8.385 -14.308 1.00 73.88 82 ASP A CA 1
ATOM 649 C C . ASP A 1 82 ? 19.457 9.613 -15.201 1.00 73.88 82 ASP A C 1
ATOM 651 O O . ASP A 1 82 ? 19.422 9.536 -16.429 1.00 73.88 82 ASP A O 1
ATOM 655 N N . LYS A 1 83 ? 19.315 10.783 -14.566 1.00 68.06 83 LYS A N 1
ATOM 656 C CA . LYS A 1 83 ? 19.064 12.060 -15.255 1.00 68.06 83 LYS A CA 1
ATOM 657 C C . LYS A 1 83 ? 20.179 12.441 -16.233 1.00 68.06 83 LYS A C 1
ATOM 659 O O . LYS A 1 83 ? 19.903 13.094 -17.234 1.00 68.06 83 LYS A O 1
ATOM 664 N N . ASP A 1 84 ? 21.409 12.020 -15.945 1.00 73.50 84 ASP A N 1
ATOM 665 C CA . ASP A 1 84 ? 22.570 12.259 -16.804 1.00 73.50 84 ASP A CA 1
ATOM 666 C C . ASP A 1 84 ? 22.609 11.288 -18.001 1.00 73.50 84 ASP A C 1
ATOM 668 O O . ASP A 1 84 ? 23.306 11.533 -18.987 1.00 73.50 84 ASP A O 1
ATOM 672 N N . GLY A 1 85 ? 21.822 10.208 -17.962 1.00 77.94 85 GLY A N 1
ATOM 673 C CA . GLY A 1 85 ? 21.642 9.275 -19.066 1.00 77.94 85 GLY A CA 1
ATOM 674 C C . GLY A 1 85 ? 22.756 8.235 -19.201 1.00 77.94 85 GLY A C 1
ATOM 675 O O . GLY A 1 85 ? 22.949 7.726 -20.311 1.00 77.94 85 GLY A O 1
ATOM 676 N N . TYR A 1 86 ? 23.507 7.952 -18.134 1.00 77.88 86 TYR A N 1
ATOM 677 C CA . TYR A 1 86 ? 24.695 7.087 -18.150 1.00 77.88 86 TYR A CA 1
ATOM 678 C C . TYR A 1 86 ? 24.660 5.951 -17.129 1.00 77.88 86 TYR A C 1
ATOM 680 O O . TYR A 1 86 ? 25.293 4.921 -17.365 1.00 77.88 86 TYR A O 1
ATOM 688 N N . ARG A 1 87 ? 23.938 6.108 -16.015 1.00 78.44 87 ARG A N 1
ATOM 689 C CA . ARG A 1 87 ? 23.776 5.045 -15.016 1.00 78.44 87 ARG A CA 1
ATOM 690 C C . ARG A 1 87 ? 22.479 4.307 -15.245 1.00 78.44 87 ARG A C 1
ATOM 692 O O . ARG A 1 87 ? 21.451 4.924 -15.509 1.00 78.44 87 ARG A O 1
ATOM 699 N N . VAL A 1 88 ? 22.534 2.990 -15.114 1.00 81.12 88 VAL A N 1
ATOM 700 C CA . VAL A 1 88 ? 21.396 2.104 -15.340 1.00 81.12 88 VAL A CA 1
ATOM 701 C C . VAL A 1 88 ? 21.115 1.362 -14.046 1.00 81.12 88 VAL A C 1
ATOM 703 O O . VAL A 1 88 ? 22.011 0.838 -13.394 1.00 81.12 88 VAL A O 1
ATOM 706 N N . TYR A 1 89 ? 19.850 1.288 -13.671 1.00 69.19 89 TYR A N 1
ATOM 707 C CA . TYR A 1 89 ? 19.398 0.580 -12.487 1.00 69.19 89 TYR A CA 1
ATOM 708 C C . TYR A 1 89 ? 18.437 -0.513 -12.923 1.00 69.19 89 TYR A C 1
ATOM 710 O O . TYR A 1 89 ? 17.533 -0.273 -13.722 1.00 69.19 89 TYR A O 1
ATOM 718 N N . LEU A 1 90 ? 18.585 -1.718 -12.371 1.00 66.25 90 LEU A N 1
ATOM 719 C CA . LEU A 1 90 ? 17.479 -2.670 -12.402 1.00 66.25 90 LEU A CA 1
ATOM 720 C C . LEU A 1 90 ? 16.300 -2.031 -11.671 1.00 66.25 90 LEU A C 1
ATOM 722 O O . LEU A 1 90 ? 16.442 -1.626 -10.517 1.00 66.25 90 LEU A O 1
ATOM 726 N N . THR A 1 91 ? 15.120 -2.014 -12.289 1.00 61.72 91 THR A N 1
ATOM 727 C CA . THR A 1 91 ? 13.898 -1.595 -11.579 1.00 61.72 91 THR A CA 1
ATOM 728 C C . THR A 1 91 ? 13.430 -2.621 -10.537 1.00 61.72 91 THR A C 1
ATOM 730 O O . THR A 1 91 ? 12.350 -2.476 -9.970 1.00 61.72 91 THR A O 1
ATOM 733 N N . THR A 1 92 ? 14.263 -3.613 -10.188 1.00 48.06 92 THR A N 1
ATOM 734 C CA . THR A 1 92 ? 14.073 -4.547 -9.063 1.00 48.06 92 THR A CA 1
ATOM 735 C C . THR A 1 92 ? 14.258 -3.872 -7.695 1.00 48.06 92 THR A C 1
ATOM 737 O O . THR A 1 92 ? 14.908 -4.413 -6.802 1.00 48.06 92 THR A O 1
ATOM 740 N N . LEU A 1 93 ? 13.713 -2.670 -7.536 1.00 44.56 93 LEU A N 1
ATOM 741 C CA . LEU A 1 93 ? 13.270 -2.148 -6.247 1.00 44.56 93 LEU A CA 1
ATOM 742 C C . LEU A 1 93 ? 11.746 -2.222 -6.113 1.00 44.56 93 LEU A C 1
ATOM 744 O O . LEU A 1 93 ? 11.236 -1.878 -5.059 1.00 44.56 93 LEU A O 1
ATOM 748 N N . GLY A 1 94 ? 11.035 -2.686 -7.145 1.00 48.12 94 GLY A N 1
ATOM 749 C CA . GLY A 1 94 ? 9.645 -3.093 -7.025 1.00 48.12 94 GLY A CA 1
ATOM 750 C C . GLY A 1 94 ? 9.519 -4.570 -6.691 1.00 48.12 94 GLY A C 1
ATOM 751 O O . GLY A 1 94 ? 10.294 -5.396 -7.177 1.00 48.12 94 GLY A O 1
ATOM 752 N N . VAL A 1 95 ? 8.541 -4.902 -5.854 1.00 46.38 95 VAL A N 1
ATOM 753 C CA . VAL A 1 95 ? 8.216 -6.285 -5.499 1.00 46.38 95 VAL A CA 1
ATOM 754 C C . VAL A 1 95 ? 7.847 -7.030 -6.786 1.00 46.38 95 VAL A C 1
ATOM 756 O O . VAL A 1 95 ? 6.797 -6.781 -7.378 1.00 46.38 95 VAL A O 1
ATOM 759 N N . GLY A 1 96 ? 8.738 -7.903 -7.257 1.00 43.28 96 GLY A N 1
ATOM 760 C CA . GLY A 1 96 ? 8.512 -8.704 -8.457 1.00 43.28 96 GLY A CA 1
ATOM 761 C C . GLY A 1 96 ? 7.251 -9.564 -8.329 1.00 43.28 96 GLY A C 1
ATOM 762 O O . GLY A 1 96 ? 6.941 -10.048 -7.240 1.00 43.28 96 GLY A O 1
ATOM 763 N N . ASN A 1 97 ? 6.575 -9.763 -9.463 1.00 50.62 97 ASN A N 1
ATOM 764 C CA . ASN A 1 97 ? 5.321 -10.496 -9.704 1.00 50.62 97 ASN A CA 1
ATOM 765 C C . ASN A 1 97 ? 4.067 -9.614 -9.764 1.00 50.62 97 ASN A C 1
ATOM 767 O O . ASN A 1 97 ? 3.803 -8.821 -8.858 1.00 50.62 97 ASN A O 1
ATOM 771 N N . ASN A 1 98 ? 3.262 -9.835 -10.815 1.00 56.88 98 ASN A N 1
ATOM 772 C CA . ASN A 1 98 ? 1.884 -9.354 -10.921 1.00 56.88 98 ASN A CA 1
ATOM 773 C C . ASN A 1 98 ? 1.147 -9.652 -9.610 1.00 56.88 98 ASN A C 1
ATOM 775 O O . ASN A 1 98 ? 1.146 -10.794 -9.140 1.00 56.88 98 ASN A O 1
ATOM 779 N N . VAL A 1 99 ? 0.534 -8.631 -9.010 1.00 65.12 99 VAL A N 1
ATOM 780 C CA . VAL A 1 99 ? -0.352 -8.826 -7.859 1.00 65.12 99 VAL A CA 1
ATOM 781 C C . VAL A 1 99 ? -1.543 -9.643 -8.349 1.00 65.12 99 VAL A C 1
ATOM 783 O O . VAL A 1 99 ? -2.323 -9.157 -9.158 1.00 65.12 99 VAL A O 1
ATOM 786 N N . LYS A 1 100 ? -1.631 -10.904 -7.909 1.00 71.75 100 LYS A N 1
ATOM 787 C CA . LYS A 1 100 ? -2.748 -11.792 -8.260 1.00 71.75 100 LYS A CA 1
ATOM 788 C C . LYS A 1 100 ? -4.008 -11.419 -7.493 1.00 71.75 100 LYS A C 1
ATOM 790 O O . LYS A 1 100 ? -5.058 -11.254 -8.086 1.00 71.75 100 LYS A O 1
ATOM 795 N N . ASN A 1 101 ? -3.870 -11.287 -6.175 1.00 80.81 101 ASN A N 1
ATOM 796 C CA . ASN A 1 101 ? -4.964 -10.991 -5.264 1.00 80.81 101 ASN A CA 1
ATOM 797 C C . ASN A 1 101 ? -4.481 -10.021 -4.188 1.00 80.81 101 ASN A C 1
ATOM 799 O O . ASN A 1 101 ? -3.391 -10.191 -3.634 1.00 80.81 101 ASN A O 1
ATOM 803 N N . LEU A 1 102 ? -5.312 -9.037 -3.867 1.00 90.06 102 LEU A N 1
ATOM 804 C CA . LEU A 1 102 ? -5.129 -8.143 -2.732 1.00 90.06 102 LEU A CA 1
ATOM 805 C C . LEU A 1 102 ? -6.239 -8.426 -1.723 1.00 90.06 102 LEU A C 1
ATOM 807 O O . LEU A 1 102 ? -7.401 -8.148 -2.000 1.00 90.06 102 LEU A O 1
ATOM 811 N N . ILE A 1 103 ? -5.880 -8.986 -0.565 1.00 91.62 103 ILE A N 1
ATOM 812 C CA . ILE A 1 103 ? -6.827 -9.291 0.514 1.00 91.62 103 ILE A CA 1
ATOM 813 C C . ILE A 1 103 ? -6.702 -8.208 1.583 1.00 91.62 103 ILE A C 1
ATOM 815 O O . ILE A 1 103 ? -5.620 -8.009 2.139 1.00 91.62 103 ILE A O 1
ATOM 819 N N . PHE A 1 104 ? -7.786 -7.496 1.878 1.00 94.56 104 PHE A N 1
ATOM 820 C CA . PHE A 1 104 ? -7.719 -6.269 2.672 1.00 94.56 104 PHE A CA 1
ATOM 821 C C . PHE A 1 104 ? -9.013 -5.958 3.429 1.00 94.56 104 PHE A C 1
ATOM 823 O O . PHE A 1 104 ? -10.002 -6.690 3.343 1.00 94.56 104 PHE A O 1
ATOM 830 N N . ALA A 1 105 ? -8.985 -4.864 4.198 1.00 93.19 105 ALA A N 1
ATOM 831 C CA . ALA A 1 105 ? -10.122 -4.317 4.935 1.00 93.19 105 ALA A CA 1
ATOM 832 C C . ALA A 1 105 ? -10.850 -5.328 5.840 1.00 93.19 105 ALA A C 1
ATOM 834 O O . ALA A 1 105 ? -12.082 -5.299 5.974 1.00 93.19 105 ALA A O 1
ATOM 835 N N . ALA A 1 106 ? -10.078 -6.213 6.476 1.00 89.56 106 ALA A N 1
ATOM 836 C CA . ALA A 1 106 ? -10.608 -7.199 7.404 1.00 89.56 106 ALA A CA 1
ATOM 837 C C . ALA A 1 106 ? -11.236 -6.524 8.634 1.00 89.56 106 ALA A C 1
ATOM 839 O O . ALA A 1 106 ? -10.532 -5.851 9.385 1.00 89.56 106 ALA A O 1
ATOM 840 N N . ASN A 1 107 ? -12.538 -6.719 8.853 1.00 87.94 107 ASN A N 1
ATOM 841 C CA . ASN A 1 107 ? -13.305 -6.108 9.949 1.00 87.94 107 ASN A CA 1
ATOM 842 C C . ASN A 1 107 ? -13.963 -7.143 10.885 1.00 87.94 107 ASN A C 1
ATOM 844 O O . ASN A 1 107 ? -14.912 -6.826 11.599 1.00 87.94 107 ASN A O 1
ATOM 848 N N . GLY A 1 108 ? -13.463 -8.380 10.896 1.00 86.31 108 GLY A N 1
ATOM 849 C CA . GLY A 1 108 ? -13.992 -9.456 11.731 1.00 86.31 108 GLY A CA 1
ATOM 850 C C . GLY A 1 108 ? -13.016 -10.622 11.905 1.00 86.31 108 GLY A C 1
ATOM 851 O O . GLY A 1 108 ? -11.800 -10.404 11.858 1.00 86.31 108 GLY A O 1
ATOM 852 N N . PRO A 1 109 ? -13.508 -11.850 12.161 1.00 84.38 109 PRO A N 1
ATOM 853 C CA . PRO A 1 109 ? -12.649 -13.013 12.353 1.00 84.38 109 PRO A CA 1
ATOM 854 C C . PRO A 1 109 ? -11.755 -13.262 11.133 1.00 84.38 109 PRO A C 1
ATOM 856 O O . PRO A 1 109 ? -12.105 -12.942 9.998 1.00 84.38 109 PRO A O 1
ATOM 859 N N . LYS A 1 110 ? -10.582 -13.853 11.385 1.00 83.25 110 LYS A N 1
ATOM 860 C CA . LYS A 1 110 ? -9.592 -14.158 10.347 1.00 83.25 110 LYS A CA 1
ATOM 861 C C . LYS A 1 110 ? -10.242 -14.994 9.226 1.00 83.25 110 LYS A C 1
ATOM 863 O O . LYS A 1 110 ? -10.882 -15.999 9.551 1.00 83.25 110 LYS A O 1
ATOM 868 N N . PRO A 1 111 ? -10.081 -14.618 7.942 1.00 85.25 111 PRO A N 1
ATOM 869 C CA . PRO A 1 111 ? -10.569 -15.430 6.831 1.00 85.25 111 PRO A CA 1
ATOM 870 C C . PRO A 1 111 ? -9.887 -16.792 6.833 1.00 85.25 111 PRO A C 1
ATOM 872 O O . PRO A 1 111 ? -8.708 -16.863 7.173 1.00 85.25 111 PRO A O 1
ATOM 875 N N . GLU A 1 112 ? -10.602 -17.855 6.466 1.00 86.69 112 GLU A N 1
ATOM 876 C CA . GLU A 1 112 ? -10.015 -19.167 6.160 1.00 86.69 112 GLU A CA 1
ATOM 877 C C . GLU A 1 112 ? -9.801 -19.259 4.651 1.00 86.69 112 GLU A C 1
ATOM 879 O O . GLU A 1 112 ? -10.773 -19.299 3.901 1.00 86.69 112 GLU A O 1
ATOM 884 N N . ILE A 1 113 ? -8.539 -19.252 4.219 1.00 86.88 113 ILE A N 1
ATOM 885 C CA . ILE A 1 113 ? -8.149 -19.237 2.806 1.00 86.88 113 ILE A CA 1
ATOM 886 C C . ILE A 1 113 ? -7.539 -20.586 2.446 1.00 86.88 113 ILE A C 1
ATOM 888 O O . ILE A 1 113 ? -6.615 -21.050 3.120 1.00 86.88 113 ILE A O 1
ATOM 892 N N . ILE A 1 114 ? -8.036 -21.191 1.372 1.00 83.25 114 ILE A N 1
ATOM 893 C CA . ILE A 1 114 ? -7.471 -22.400 0.770 1.00 83.25 114 ILE A CA 1
ATOM 894 C C . ILE A 1 114 ? -6.951 -22.094 -0.632 1.00 83.25 114 ILE A C 1
ATOM 896 O O . ILE A 1 114 ? -7.365 -21.118 -1.253 1.00 83.25 114 ILE A O 1
ATOM 900 N N . PHE A 1 115 ? -6.072 -22.956 -1.139 1.00 81.50 115 PHE A N 1
ATOM 901 C CA . PHE A 1 115 ? -5.801 -23.020 -2.570 1.00 81.50 115 PHE A CA 1
ATOM 902 C C . PHE A 1 115 ? -6.846 -23.927 -3.214 1.00 81.50 115 PHE A C 1
ATOM 904 O O . PHE A 1 115 ? -6.882 -25.119 -2.905 1.00 81.50 115 PHE A O 1
ATOM 911 N N . SER A 1 116 ? -7.689 -23.367 -4.077 1.00 82.00 116 SER A N 1
ATOM 912 C CA . SER A 1 116 ? -8.602 -24.150 -4.915 1.00 82.00 116 SER A CA 1
ATOM 913 C C . SER A 1 116 ? -7.837 -24.813 -6.067 1.00 82.00 116 SER A C 1
ATOM 915 O O . SER A 1 116 ? -8.110 -25.963 -6.404 1.00 82.00 116 SER A O 1
ATOM 917 N N . ASP A 1 117 ? -6.804 -24.134 -6.582 1.00 74.38 117 ASP A N 1
ATOM 918 C CA . ASP A 1 117 ? -5.777 -24.686 -7.470 1.00 74.38 117 ASP A CA 1
ATOM 919 C C . ASP A 1 117 ? -4.382 -24.200 -7.035 1.00 74.38 117 ASP A C 1
ATOM 921 O O . ASP A 1 117 ? -4.019 -23.029 -7.167 1.00 74.38 117 ASP A O 1
ATOM 925 N N . SER A 1 118 ? -3.559 -25.114 -6.518 1.00 77.62 118 SER A N 1
ATOM 926 C CA . SER A 1 118 ? -2.203 -24.804 -6.052 1.00 77.62 118 SER A CA 1
ATOM 927 C C . SER A 1 118 ? -1.190 -24.605 -7.182 1.00 77.62 118 SER A C 1
ATOM 929 O O . SER A 1 118 ? -0.174 -23.942 -6.970 1.00 77.62 118 SER A O 1
ATOM 931 N N . VAL A 1 119 ? -1.451 -25.135 -8.381 1.00 68.44 119 VAL A N 1
ATOM 932 C CA . VAL A 1 119 ? -0.580 -24.960 -9.553 1.00 68.44 119 VAL A CA 1
ATOM 933 C C . VAL A 1 119 ? -0.741 -23.538 -10.082 1.00 68.44 119 VAL A C 1
ATOM 935 O O . VAL A 1 119 ? 0.244 -22.825 -10.297 1.00 68.44 119 VAL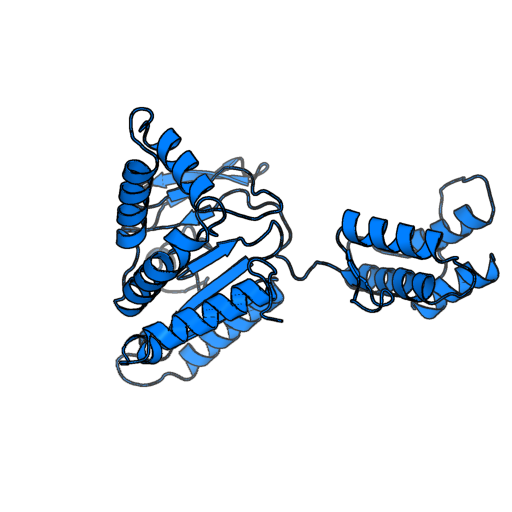 A O 1
ATOM 938 N N . SER A 1 120 ? -1.990 -23.091 -10.202 1.00 66.94 120 SER A N 1
ATOM 939 C CA . SER A 1 120 ? -2.337 -21.742 -10.665 1.00 66.94 120 SER A CA 1
ATOM 940 C C . SER A 1 120 ? -2.230 -20.685 -9.559 1.00 66.94 120 SER A C 1
ATOM 942 O O . SER A 1 120 ? -2.113 -19.495 -9.854 1.00 66.94 120 SER A O 1
ATOM 944 N N . ASN A 1 121 ? -2.095 -21.106 -8.295 1.00 71.06 121 ASN A N 1
ATOM 945 C CA . ASN A 1 121 ? -2.163 -20.265 -7.091 1.00 71.06 121 ASN A CA 1
ATOM 946 C C . ASN A 1 121 ? -3.503 -19.527 -6.959 1.00 71.06 121 ASN A C 1
ATOM 948 O O . ASN A 1 121 ? -3.538 -18.371 -6.525 1.00 71.06 121 ASN A O 1
ATOM 952 N N . ASP A 1 122 ? -4.584 -20.203 -7.332 1.00 76.31 122 ASP A N 1
ATOM 953 C CA . ASP A 1 122 ? -5.935 -19.695 -7.156 1.00 76.31 122 ASP A CA 1
ATOM 954 C C . ASP A 1 122 ? -6.365 -19.957 -5.718 1.00 76.31 122 ASP A C 1
ATOM 956 O O . ASP A 1 122 ? -6.163 -21.048 -5.172 1.00 76.31 122 ASP A O 1
ATOM 960 N N . ILE A 1 123 ? -6.905 -18.920 -5.086 1.00 84.06 123 ILE A N 1
ATOM 961 C CA . ILE A 1 123 ? -7.301 -18.950 -3.684 1.00 84.06 123 ILE A CA 1
ATOM 962 C C . ILE A 1 123 ? -8.807 -18.785 -3.551 1.00 84.06 123 ILE A C 1
ATOM 964 O O . ILE A 1 123 ? -9.442 -18.080 -4.330 1.00 84.06 123 ILE A O 1
ATOM 968 N N . GLU A 1 124 ? -9.361 -19.391 -2.510 1.00 82.31 124 GLU A N 1
ATOM 969 C CA . GLU A 1 124 ? -10.769 -19.278 -2.151 1.00 82.31 124 GLU A CA 1
ATOM 970 C C . GLU A 1 124 ? -10.895 -19.036 -0.645 1.00 82.31 124 GLU A C 1
ATOM 972 O O . GLU A 1 124 ? -10.164 -19.634 0.151 1.00 82.31 124 GLU A O 1
ATOM 977 N N . ILE A 1 125 ? -11.821 -18.161 -0.242 1.00 84.56 125 ILE A N 1
ATOM 978 C CA . ILE A 1 125 ? -12.141 -17.948 1.171 1.00 84.56 125 ILE A CA 1
ATOM 979 C C . ILE A 1 125 ? -13.330 -18.826 1.548 1.00 84.56 125 ILE A C 1
ATOM 981 O O . ILE A 1 125 ? -14.471 -18.510 1.228 1.00 84.56 125 ILE A O 1
ATOM 985 N N . VAL A 1 126 ? -13.059 -19.905 2.278 1.00 85.44 126 VAL A N 1
ATOM 986 C CA . VAL A 1 126 ? -14.075 -20.894 2.670 1.00 85.44 126 VAL A CA 1
ATOM 987 C C . VAL A 1 126 ? -14.827 -20.519 3.944 1.00 85.44 126 VAL A C 1
ATOM 989 O O . VAL A 1 126 ? -15.933 -21.008 4.161 1.00 85.44 126 VAL A O 1
ATOM 992 N N . LYS A 1 127 ? -14.257 -19.650 4.794 1.00 84.94 127 LYS A N 1
ATOM 993 C CA . LYS A 1 127 ? -14.951 -19.072 5.960 1.00 84.94 127 LYS A CA 1
ATOM 994 C C . LYS A 1 127 ? -14.587 -17.610 6.173 1.00 84.94 127 LYS A C 1
ATOM 996 O O . LYS A 1 127 ? -13.445 -17.211 5.950 1.00 84.94 127 LYS A O 1
ATOM 1001 N N . ASN A 1 128 ? -15.540 -16.847 6.710 1.00 86.44 128 ASN A N 1
ATOM 1002 C CA . ASN A 1 128 ? -15.399 -15.427 7.054 1.00 86.44 128 ASN A CA 1
ATOM 1003 C C . ASN A 1 128 ? -15.129 -14.512 5.841 1.00 86.44 128 ASN A C 1
ATOM 1005 O O . ASN A 1 128 ? -14.529 -13.449 5.995 1.00 86.44 128 ASN A O 1
ATOM 1009 N N . ALA A 1 129 ? -15.584 -14.909 4.646 1.00 84.88 129 ALA A N 1
ATOM 1010 C CA . ALA A 1 129 ? -15.438 -14.122 3.420 1.00 84.88 129 ALA A CA 1
ATOM 1011 C C . ALA A 1 129 ? -16.060 -12.722 3.548 1.00 84.88 129 ALA A C 1
ATOM 1013 O O . ALA A 1 129 ? -15.441 -11.744 3.140 1.00 84.88 129 ALA A O 1
ATOM 1014 N N . ASP A 1 130 ? -17.205 -12.605 4.227 1.00 85.56 130 ASP A N 1
ATOM 1015 C CA . ASP A 1 130 ? -17.920 -11.333 4.429 1.00 85.56 130 ASP A CA 1
ATOM 1016 C C . ASP A 1 130 ? -17.095 -10.280 5.191 1.00 85.56 130 ASP A C 1
ATOM 1018 O O . ASP A 1 130 ? -17.302 -9.066 5.065 1.00 85.56 130 ASP A O 1
ATOM 1022 N N . TYR A 1 131 ? -16.114 -10.736 5.973 1.00 88.31 131 TYR A N 1
ATOM 1023 C CA . TYR A 1 131 ? -15.305 -9.871 6.818 1.00 88.31 131 TYR A CA 1
ATOM 1024 C C . TYR A 1 131 ? -14.098 -9.276 6.107 1.00 88.31 131 TYR A C 1
ATOM 1026 O O . TYR A 1 131 ? -13.466 -8.390 6.673 1.00 88.31 131 TYR A O 1
ATOM 1034 N N . CYS A 1 132 ? -13.774 -9.686 4.880 1.00 90.81 132 CYS A N 1
ATOM 1035 C CA . CYS A 1 132 ? -12.645 -9.140 4.129 1.00 90.81 132 CYS A CA 1
ATOM 1036 C C . CYS A 1 132 ? -12.982 -8.917 2.652 1.00 90.81 132 CYS A C 1
ATOM 1038 O O . CYS A 1 132 ? -13.997 -9.372 2.127 1.00 90.81 132 CYS A O 1
ATOM 1040 N N . LEU A 1 133 ? -12.128 -8.154 1.983 1.00 92.88 133 LEU A N 1
ATOM 1041 C CA . LEU A 1 133 ? -12.257 -7.835 0.571 1.00 92.88 133 LEU A CA 1
ATOM 1042 C C . LEU A 1 133 ? -11.118 -8.491 -0.205 1.00 92.88 133 LEU A C 1
ATOM 1044 O O . LEU A 1 133 ? -9.991 -8.514 0.286 1.00 92.88 133 LEU A O 1
ATOM 1048 N N . ILE A 1 134 ? -11.415 -9.000 -1.403 1.00 91.56 134 ILE A N 1
ATOM 1049 C CA . ILE A 1 134 ? -10.424 -9.520 -2.349 1.00 91.56 134 ILE A CA 1
ATOM 1050 C C . ILE A 1 134 ? -10.552 -8.708 -3.625 1.00 91.56 134 ILE A C 1
ATOM 1052 O O . ILE A 1 134 ? -11.574 -8.788 -4.300 1.00 91.56 134 ILE A O 1
ATOM 1056 N N . TYR A 1 135 ? -9.533 -7.915 -3.927 1.00 91.25 135 TYR A N 1
ATOM 1057 C CA . TYR A 1 135 ? -9.397 -7.294 -5.234 1.00 91.25 135 TYR A CA 1
ATOM 1058 C C . TYR A 1 135 ? -8.572 -8.225 -6.124 1.00 91.25 135 TYR A C 1
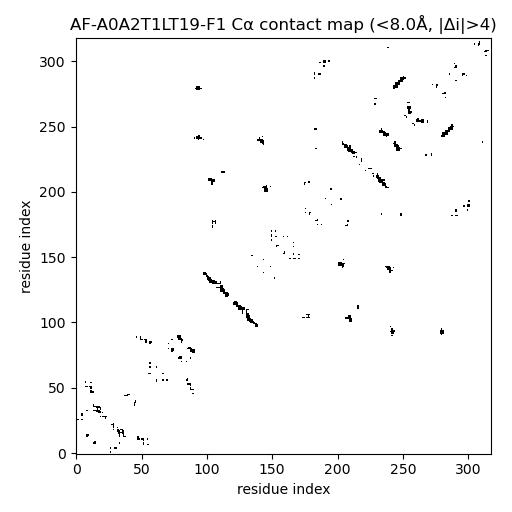ATOM 1060 O O . TYR A 1 135 ? -7.440 -8.578 -5.784 1.00 91.25 135 TYR A O 1
ATOM 1068 N N . ASP A 1 136 ? -9.178 -8.629 -7.232 1.00 85.94 136 ASP A N 1
ATOM 1069 C CA . ASP A 1 136 ? -8.768 -9.704 -8.141 1.00 85.94 136 ASP A CA 1
ATOM 1070 C C . ASP A 1 136 ? -8.542 -9.210 -9.581 1.00 85.94 136 ASP A C 1
ATOM 1072 O O . ASP A 1 136 ? -8.255 -9.989 -10.491 1.00 85.94 136 ASP A O 1
ATOM 1076 N N . ARG A 1 137 ? -8.654 -7.897 -9.810 1.00 87.06 137 ARG A N 1
ATOM 1077 C CA . ARG A 1 137 ? -8.386 -7.303 -11.120 1.00 87.06 137 ARG A CA 1
ATOM 1078 C C . ARG A 1 137 ? -6.883 -7.091 -11.333 1.00 87.06 137 ARG A C 1
ATOM 1080 O O . ARG A 1 137 ? -6.158 -6.799 -10.378 1.00 87.06 137 ARG A O 1
ATOM 1087 N N . PRO A 1 138 ? -6.399 -7.172 -12.586 1.00 80.94 138 PRO A N 1
ATOM 1088 C CA . PRO A 1 138 ? -5.013 -6.856 -12.906 1.00 80.94 138 PRO A CA 1
ATOM 1089 C C . PRO A 1 138 ? -4.650 -5.417 -12.527 1.00 80.94 138 PRO A C 1
ATOM 1091 O O . PRO A 1 138 ? -5.413 -4.489 -12.790 1.00 80.94 138 PRO A O 1
ATOM 1094 N N . LEU A 1 139 ? -3.453 -5.228 -11.969 1.00 78.44 139 LEU A N 1
ATOM 1095 C CA . LEU A 1 139 ? -2.895 -3.892 -11.770 1.00 78.44 139 LEU A CA 1
ATOM 1096 C C . LEU A 1 139 ? -2.341 -3.335 -13.078 1.00 78.44 139 LEU A C 1
ATOM 1098 O O . LEU A 1 139 ? -1.658 -4.033 -13.829 1.00 78.44 139 LEU A O 1
ATOM 1102 N N . MET A 1 140 ? -2.594 -2.052 -13.303 1.00 77.50 140 MET A N 1
ATOM 1103 C CA . MET A 1 140 ? -2.080 -1.313 -14.448 1.00 77.50 140 MET A CA 1
ATOM 1104 C C . MET A 1 140 ? -0.726 -0.670 -14.114 1.00 77.50 140 MET A C 1
ATOM 1106 O O . MET A 1 140 ? -0.329 -0.570 -12.952 1.00 77.50 140 MET A O 1
ATOM 1110 N N . SER A 1 141 ? -0.004 -0.186 -15.128 1.00 74.00 141 SER A N 1
ATOM 1111 C CA . SER A 1 141 ? 1.303 0.467 -14.933 1.00 74.00 141 SER A CA 1
ATOM 1112 C C . SER A 1 141 ? 1.228 1.741 -14.083 1.00 74.00 141 SER A C 1
ATOM 1114 O O . SER A 1 141 ? 2.213 2.118 -13.459 1.00 74.00 141 SER A O 1
ATOM 1116 N N . HIS A 1 142 ? 0.062 2.396 -14.033 1.00 74.75 142 HIS A N 1
ATOM 1117 C CA . HIS A 1 142 ? -0.211 3.554 -13.172 1.00 74.75 142 HIS A CA 1
ATOM 1118 C C . HIS A 1 142 ? -0.606 3.179 -11.735 1.00 74.75 142 HIS A C 1
ATOM 1120 O O . HIS A 1 142 ? -0.964 4.059 -10.955 1.00 74.75 142 HIS A O 1
ATOM 1126 N N . GLY A 1 143 ? -0.557 1.892 -11.384 1.00 86.75 143 GLY A N 1
ATOM 1127 C CA . GLY A 1 143 ? -0.898 1.406 -10.053 1.00 86.75 143 GLY A CA 1
ATOM 1128 C C . GLY A 1 143 ? -2.396 1.170 -9.878 1.00 86.75 143 GLY A C 1
ATOM 1129 O O . GLY A 1 143 ? -3.087 0.837 -10.837 1.00 86.75 143 GLY A O 1
ATOM 1130 N N . LEU A 1 144 ? -2.871 1.307 -8.639 1.00 92.50 144 LEU A N 1
ATOM 1131 C CA . LEU A 1 144 ? -4.280 1.191 -8.270 1.00 92.50 144 LEU A CA 1
ATOM 1132 C C . LEU A 1 144 ? -4.829 2.563 -7.882 1.00 92.50 144 LEU A C 1
ATOM 1134 O O . LEU A 1 144 ? -4.358 3.183 -6.925 1.00 92.50 144 LEU A O 1
ATOM 1138 N N . LEU A 1 145 ? -5.857 3.016 -8.590 1.00 94.75 145 LEU A N 1
ATOM 1139 C CA . LEU A 1 145 ? -6.552 4.272 -8.333 1.00 94.75 145 LEU A CA 1
ATOM 1140 C C . LEU A 1 145 ? -7.822 4.048 -7.510 1.00 94.75 145 LEU A C 1
ATOM 1142 O O . LEU A 1 145 ? -8.480 3.009 -7.582 1.00 94.75 145 LEU A O 1
ATOM 1146 N N . TRP A 1 146 ? -8.222 5.070 -6.754 1.00 97.50 146 TRP A N 1
ATOM 1147 C CA . TRP A 1 146 ? -9.479 5.068 -6.010 1.00 97.50 146 TRP A CA 1
ATOM 1148 C C . TRP A 1 146 ? -10.682 4.842 -6.930 1.00 97.50 146 TRP A C 1
ATOM 1150 O O . TRP A 1 146 ? -11.572 4.071 -6.587 1.00 97.50 146 TRP A O 1
ATOM 1160 N N . LYS A 1 147 ? -10.691 5.451 -8.123 1.00 96.19 147 LYS A N 1
ATOM 1161 C CA . LYS A 1 147 ? -11.760 5.253 -9.112 1.00 96.19 147 LYS A CA 1
ATOM 1162 C C . LYS A 1 147 ? -11.890 3.787 -9.538 1.00 96.19 147 LYS A C 1
ATOM 1164 O O . LYS A 1 147 ? -13.001 3.279 -9.617 1.00 96.19 147 LYS A O 1
ATOM 1169 N N . GLU A 1 148 ? -10.768 3.096 -9.730 1.00 95.44 148 GLU A N 1
ATOM 1170 C CA . GLU A 1 148 ? -10.749 1.676 -10.103 1.00 95.44 148 GLU A CA 1
ATOM 1171 C C . GLU A 1 148 ? -11.267 0.784 -8.970 1.00 95.44 148 GLU A C 1
ATOM 1173 O O . GLU A 1 148 ? -11.958 -0.201 -9.233 1.00 95.44 148 GLU A O 1
ATOM 1178 N N . LEU A 1 149 ? -10.987 1.145 -7.711 1.00 96.88 149 LEU A N 1
ATOM 1179 C CA . LEU A 1 149 ? -11.600 0.492 -6.554 1.00 96.88 149 LEU A CA 1
ATOM 1180 C C . LEU A 1 149 ? -13.108 0.754 -6.468 1.00 96.88 149 LEU A C 1
ATOM 1182 O O . LEU A 1 149 ? -13.855 -0.163 -6.140 1.00 96.88 149 LEU A O 1
ATOM 1186 N N . VAL A 1 150 ? -13.568 1.971 -6.764 1.00 97.62 150 VAL A N 1
ATOM 1187 C CA . VAL A 1 150 ? -15.002 2.301 -6.799 1.00 97.62 150 VAL A CA 1
ATOM 1188 C C . VAL A 1 150 ? -15.717 1.506 -7.891 1.00 97.62 150 VAL A C 1
ATOM 1190 O O . VAL A 1 150 ? -16.780 0.949 -7.632 1.00 97.62 150 VAL A O 1
ATOM 1193 N N . ASP A 1 151 ? -15.122 1.386 -9.077 1.00 96.44 151 ASP A N 1
ATOM 1194 C CA . ASP A 1 151 ? -15.687 0.600 -10.180 1.00 96.44 151 ASP A CA 1
ATOM 1195 C C . ASP A 1 151 ? -15.714 -0.898 -9.865 1.00 96.44 151 ASP A C 1
ATOM 1197 O O . ASP A 1 151 ? -16.709 -1.573 -10.122 1.00 96.44 151 ASP A O 1
ATOM 1201 N N . TRP A 1 152 ? -14.649 -1.415 -9.248 1.00 96.44 152 TRP A N 1
ATOM 1202 C CA . TRP A 1 152 ? -14.619 -2.787 -8.738 1.00 96.44 152 TRP A CA 1
ATOM 1203 C C . TRP A 1 152 ? -15.702 -3.037 -7.685 1.00 96.44 152 TRP A C 1
ATOM 1205 O O . TRP A 1 152 ? -16.426 -4.029 -7.761 1.00 96.44 152 TRP A O 1
ATOM 1215 N N . TRP A 1 153 ? -15.859 -2.115 -6.736 1.00 96.75 153 TRP A N 1
ATOM 1216 C CA . TRP A 1 153 ? -16.872 -2.213 -5.691 1.00 96.75 153 TRP A CA 1
ATOM 1217 C C . TRP A 1 153 ? -18.294 -2.157 -6.258 1.00 96.75 153 TRP A C 1
ATOM 1219 O O . TRP A 1 153 ? -19.152 -2.926 -5.829 1.00 96.75 153 TRP A O 1
ATOM 1229 N N . ARG A 1 154 ? -18.536 -1.298 -7.258 1.00 96.94 154 ARG A N 1
ATOM 1230 C CA . ARG A 1 154 ? -19.820 -1.206 -7.965 1.00 96.94 154 ARG A CA 1
ATOM 1231 C C . ARG A 1 154 ? -20.235 -2.545 -8.555 1.00 96.94 154 ARG A C 1
ATOM 1233 O O . ARG A 1 154 ? -21.365 -2.968 -8.335 1.00 96.94 154 ARG A O 1
ATOM 1240 N N . GLU A 1 155 ? -19.349 -3.178 -9.319 1.00 95.69 155 GLU A N 1
ATOM 1241 C CA . GLU A 1 155 ? -19.658 -4.443 -9.990 1.00 95.69 155 GLU A CA 1
ATOM 1242 C C . GLU A 1 155 ? -19.882 -5.568 -8.981 1.00 95.69 155 GLU A C 1
ATOM 1244 O O . GLU A 1 155 ? -20.862 -6.304 -9.089 1.00 95.69 155 GLU A O 1
ATOM 1249 N N . ARG A 1 156 ? -19.017 -5.658 -7.966 1.00 92.75 156 ARG A N 1
ATOM 1250 C CA . ARG A 1 156 ? -19.113 -6.662 -6.902 1.00 92.75 156 ARG A CA 1
ATOM 1251 C C . ARG A 1 156 ? -20.443 -6.586 -6.150 1.00 92.75 156 ARG A C 1
ATOM 1253 O O . ARG A 1 156 ? -21.091 -7.608 -5.950 1.00 92.75 156 ARG A O 1
ATOM 1260 N N . GLU A 1 157 ? -20.832 -5.386 -5.726 1.00 94.44 157 GLU A N 1
ATOM 1261 C CA . GLU A 1 157 ? -22.029 -5.159 -4.905 1.00 94.44 157 GLU A CA 1
ATOM 1262 C C . GLU A 1 157 ? -23.285 -4.866 -5.751 1.00 94.44 157 GLU A C 1
ATOM 1264 O O . GLU A 1 157 ? -24.343 -4.559 -5.205 1.00 94.44 157 GLU A O 1
ATOM 1269 N N . GLN A 1 158 ? -23.180 -4.965 -7.083 1.00 95.00 158 GLN A N 1
ATOM 1270 C CA . GLN A 1 158 ? -24.272 -4.778 -8.050 1.00 95.00 158 GLN A CA 1
ATOM 1271 C C . GLN A 1 158 ? -24.952 -3.395 -7.968 1.00 95.00 158 GLN A C 1
ATOM 1273 O O . GLN A 1 158 ? -26.157 -3.257 -8.169 1.00 95.00 158 GLN A O 1
ATOM 1278 N N . LEU A 1 159 ? -24.170 -2.341 -7.723 1.00 95.00 159 LEU A N 1
ATOM 1279 C CA . LEU A 1 159 ? -24.649 -0.965 -7.509 1.00 95.00 159 LEU A CA 1
ATOM 1280 C C . LEU A 1 1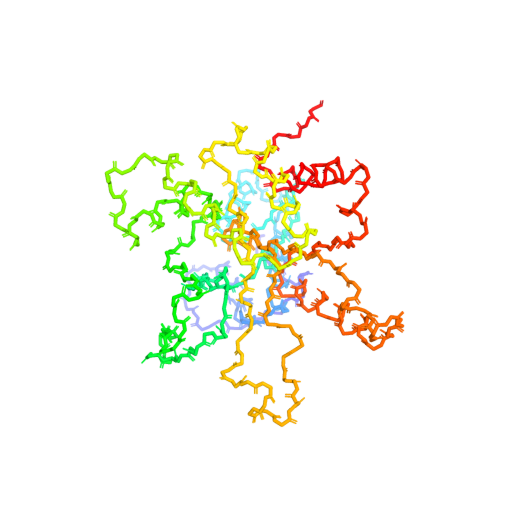59 ? -24.711 -0.147 -8.815 1.00 95.00 159 LEU A C 1
ATOM 1282 O O . LEU A 1 159 ? -24.289 1.009 -8.863 1.00 95.00 159 LEU A O 1
ATOM 1286 N N . ASN A 1 160 ? -25.186 -0.754 -9.906 1.00 91.38 160 ASN A N 1
ATOM 1287 C CA . ASN A 1 160 ? -25.098 -0.181 -11.261 1.00 91.38 160 ASN A CA 1
ATOM 1288 C C . ASN A 1 160 ? -25.924 1.101 -11.458 1.00 91.38 160 ASN A C 1
ATOM 1290 O O . ASN A 1 160 ? -25.614 1.902 -12.336 1.00 91.38 160 ASN A O 1
ATOM 1294 N N . GLU A 1 161 ? -26.966 1.291 -10.652 1.00 92.75 161 GLU A N 1
ATOM 1295 C CA . GLU A 1 161 ? -27.856 2.457 -10.716 1.00 92.75 161 GLU A CA 1
ATOM 1296 C C . GLU A 1 161 ? -27.350 3.638 -9.869 1.00 92.75 161 GLU A C 1
ATOM 1298 O O . GLU A 1 161 ? -27.883 4.742 -9.966 1.00 92.75 161 GLU A O 1
ATOM 1303 N N . GLU A 1 162 ? -26.314 3.429 -9.050 1.00 94.50 162 GLU A N 1
ATOM 1304 C CA . GLU A 1 162 ? -25.789 4.444 -8.138 1.00 94.50 162 GLU A CA 1
ATOM 1305 C C . GLU A 1 162 ? -24.687 5.294 -8.767 1.00 94.50 162 GLU A C 1
ATOM 1307 O O . GLU A 1 162 ? -23.801 4.820 -9.493 1.00 94.50 162 GLU A O 1
ATOM 1312 N N . SER A 1 163 ? -24.698 6.579 -8.413 1.00 95.56 163 SER A N 1
ATOM 1313 C CA . SER A 1 163 ? -23.664 7.515 -8.844 1.00 95.56 163 SER A CA 1
ATOM 1314 C C . SER A 1 163 ? -22.288 7.136 -8.278 1.00 95.56 163 SER A C 1
ATOM 1316 O O . SER A 1 163 ? -22.177 6.541 -7.205 1.00 95.56 163 SER A O 1
ATOM 1318 N N . ASP A 1 164 ? -21.206 7.540 -8.956 1.00 93.12 164 ASP A N 1
ATOM 1319 C CA . ASP A 1 164 ? -19.826 7.321 -8.476 1.00 93.12 164 ASP A CA 1
ATOM 1320 C C . ASP A 1 164 ? -19.607 7.840 -7.044 1.00 93.12 164 ASP A C 1
ATOM 1322 O O . ASP A 1 164 ? -18.861 7.250 -6.263 1.00 93.12 164 ASP A O 1
ATOM 1326 N N . ILE A 1 165 ? -20.285 8.931 -6.678 1.00 94.25 165 ILE A N 1
ATOM 1327 C CA . ILE A 1 165 ? -20.184 9.544 -5.350 1.00 94.25 165 ILE A CA 1
ATOM 1328 C C . ILE A 1 165 ? -20.815 8.645 -4.279 1.00 94.25 165 ILE A C 1
ATOM 1330 O O . ILE A 1 165 ? -20.263 8.515 -3.185 1.00 94.25 165 ILE A O 1
ATOM 1334 N N . GLU A 1 166 ? -21.963 8.034 -4.568 1.00 97.19 166 GLU A N 1
ATOM 1335 C CA . GLU A 1 166 ? -22.671 7.157 -3.628 1.00 97.19 166 GLU A CA 1
ATOM 1336 C C . GLU A 1 166 ? -21.928 5.838 -3.433 1.00 97.19 166 GLU A C 1
ATOM 1338 O O . GLU A 1 166 ? -21.652 5.460 -2.290 1.00 97.19 166 GLU A O 1
ATOM 1343 N N . VAL A 1 167 ? -21.498 5.207 -4.530 1.00 97.94 167 VAL A N 1
ATOM 1344 C CA . VAL A 1 167 ? -20.665 3.996 -4.488 1.00 97.94 167 VAL A CA 1
ATOM 1345 C C . VAL A 1 167 ? -19.359 4.277 -3.743 1.00 97.94 167 VAL A C 1
ATOM 1347 O O . VAL A 1 167 ? -18.980 3.524 -2.844 1.00 97.94 167 VAL A O 1
ATOM 1350 N N . GLY A 1 168 ? -18.699 5.399 -4.049 1.00 97.25 168 GLY A N 1
ATOM 1351 C CA . GLY A 1 168 ? -17.476 5.821 -3.373 1.00 97.25 168 GLY A CA 1
ATOM 1352 C C . GLY A 1 168 ? -17.665 6.048 -1.873 1.00 97.25 168 GLY A C 1
ATOM 1353 O O . GLY A 1 168 ? -16.813 5.641 -1.084 1.00 97.25 168 GLY A O 1
ATOM 1354 N N . ARG A 1 169 ? -18.793 6.629 -1.445 1.00 97.38 169 ARG A N 1
ATOM 1355 C CA . ARG A 1 169 ? -19.115 6.796 -0.018 1.00 97.38 169 ARG A CA 1
ATOM 1356 C C . ARG A 1 169 ? -19.316 5.449 0.678 1.00 97.38 169 ARG A C 1
ATOM 1358 O O . ARG A 1 169 ? -18.748 5.237 1.746 1.00 97.38 169 ARG A O 1
ATOM 1365 N N . LYS A 1 170 ? -20.063 4.528 0.061 1.00 98.06 170 LYS A N 1
ATOM 1366 C CA . LYS A 1 170 ? -20.271 3.171 0.594 1.00 98.06 170 LYS A CA 1
ATOM 1367 C C . LYS A 1 170 ? -18.955 2.412 0.743 1.00 98.06 170 LYS A C 1
ATOM 1369 O O . LYS A 1 170 ? -18.710 1.818 1.793 1.00 98.06 170 LYS A O 1
ATOM 1374 N N . LEU A 1 171 ? -18.086 2.483 -0.268 1.00 98.00 171 LEU A N 1
ATOM 1375 C CA . LEU A 1 171 ? -16.757 1.883 -0.197 1.00 98.00 171 LEU A CA 1
ATOM 1376 C C . LEU A 1 171 ? -15.916 2.534 0.910 1.00 98.00 171 LEU A C 1
ATOM 1378 O O . LEU A 1 171 ? -15.341 1.828 1.734 1.00 98.00 171 LEU A O 1
ATOM 1382 N N . TYR A 1 172 ? -15.881 3.868 0.980 1.00 97.88 172 TYR A N 1
ATOM 1383 C CA . TYR A 1 172 ? -15.165 4.600 2.030 1.00 97.88 172 TYR A CA 1
ATOM 1384 C C . TYR A 1 172 ? -15.581 4.136 3.432 1.00 97.88 172 TYR A C 1
ATOM 1386 O O . TYR A 1 172 ? -14.719 3.850 4.267 1.00 97.88 172 TYR A O 1
ATOM 1394 N N . ASP A 1 173 ? -16.886 4.014 3.685 1.00 97.12 173 ASP A N 1
ATOM 1395 C CA . ASP A 1 173 ? -17.408 3.570 4.976 1.00 97.12 173 ASP A CA 1
ATOM 1396 C C . ASP A 1 173 ? -17.047 2.105 5.264 1.00 97.12 173 ASP A C 1
ATOM 1398 O O . ASP A 1 173 ? -16.606 1.791 6.374 1.00 97.12 173 ASP A O 1
ATOM 1402 N N . ARG A 1 174 ? -17.134 1.213 4.265 1.00 96.44 174 ARG A N 1
ATOM 1403 C CA . ARG A 1 174 ? -16.745 -0.202 4.409 1.00 96.44 174 ARG A CA 1
ATOM 1404 C C . ARG A 1 174 ? -15.261 -0.374 4.729 1.00 96.44 174 ARG A C 1
ATOM 1406 O O . ARG A 1 174 ? -14.907 -1.234 5.540 1.00 96.44 174 ARG A O 1
ATOM 1413 N N . LEU A 1 175 ? -14.394 0.422 4.107 1.00 97.50 175 LEU A N 1
ATOM 1414 C CA . LEU A 1 175 ? -12.951 0.391 4.352 1.00 97.50 175 LEU A CA 1
ATOM 1415 C C . LEU A 1 175 ? -12.603 0.985 5.716 1.00 97.50 175 LEU A C 1
ATOM 1417 O O . LEU A 1 175 ? -11.823 0.396 6.466 1.00 97.50 175 LEU A O 1
ATOM 1421 N N . LYS A 1 176 ? -13.246 2.094 6.092 1.00 96.75 176 LYS A N 1
ATOM 1422 C CA . LYS A 1 176 ? -13.069 2.735 7.400 1.00 96.75 176 LYS A CA 1
ATOM 1423 C C . LYS A 1 176 ? -13.429 1.808 8.565 1.00 96.75 176 LYS A C 1
ATOM 1425 O O . LYS A 1 176 ? -12.778 1.878 9.603 1.00 96.75 176 LYS A O 1
ATOM 1430 N N . GLN A 1 177 ? -14.417 0.924 8.403 1.00 95.25 177 GLN A N 1
ATOM 1431 C CA . GLN A 1 177 ? -14.787 -0.072 9.422 1.00 95.25 177 GLN A CA 1
ATOM 1432 C C . GLN A 1 177 ? -13.674 -1.081 9.747 1.00 95.25 177 GLN A C 1
ATOM 1434 O O . GLN A 1 177 ? -13.724 -1.706 10.802 1.00 95.25 177 GLN A O 1
ATOM 1439 N N . SER A 1 178 ? -12.680 -1.254 8.869 1.00 94.50 178 SER A N 1
ATOM 1440 C CA . SER A 1 178 ? -11.534 -2.133 9.139 1.00 94.50 178 SER A CA 1
ATOM 1441 C C . SER A 1 178 ? -10.485 -1.508 10.066 1.00 94.50 178 SER A C 1
ATOM 1443 O O . SER A 1 178 ? -9.688 -2.229 10.661 1.00 94.50 178 SER A O 1
ATOM 1445 N N . LEU A 1 179 ? -10.487 -0.178 10.210 1.00 94.19 179 LEU A N 1
ATOM 1446 C CA . LEU A 1 179 ? -9.487 0.562 10.977 1.00 94.19 179 LEU A CA 1
ATOM 1447 C C . LEU A 1 179 ? -9.767 0.453 12.473 1.00 94.19 179 LEU A C 1
ATOM 1449 O O . LEU A 1 179 ? -10.853 0.805 12.946 1.00 94.19 179 LEU A O 1
ATOM 1453 N N . THR A 1 180 ? -8.771 -0.006 13.226 1.00 86.00 180 THR A N 1
ATOM 1454 C CA . THR A 1 180 ? -8.965 -0.373 14.636 1.00 86.00 180 THR A CA 1
ATOM 1455 C C . THR A 1 180 ? -8.523 0.719 15.600 1.00 86.00 180 THR A C 1
ATOM 1457 O O . THR A 1 180 ? -9.143 0.882 16.651 1.00 86.00 180 THR A O 1
ATOM 1460 N N . SER A 1 181 ? -7.515 1.514 15.230 1.00 90.12 181 SER A N 1
ATOM 1461 C CA . SER A 1 181 ? -6.977 2.579 16.078 1.00 90.12 181 SER A CA 1
ATOM 1462 C C . SER A 1 181 ? -7.447 3.978 15.651 1.00 90.12 181 SER A C 1
ATOM 1464 O O . SER A 1 181 ? -7.728 4.243 14.481 1.00 90.12 181 SER A O 1
ATOM 1466 N N . GLU A 1 182 ? -7.543 4.905 16.609 1.00 91.75 182 GLU A N 1
ATOM 1467 C CA . GLU A 1 182 ? -7.878 6.307 16.313 1.00 91.75 182 GLU A CA 1
ATOM 1468 C C . GLU A 1 182 ? -6.829 6.999 15.416 1.00 91.75 182 GLU A C 1
ATOM 1470 O O . GLU A 1 182 ? -7.238 7.673 14.468 1.00 91.75 182 GLU A O 1
ATOM 1475 N N . PRO A 1 183 ? -5.508 6.784 15.602 1.00 94.00 183 PRO A N 1
ATOM 1476 C CA . PRO A 1 183 ? -4.488 7.253 14.662 1.00 94.00 183 PRO A CA 1
ATOM 1477 C C . PRO A 1 183 ? -4.684 6.772 13.214 1.00 94.00 183 PRO A C 1
ATOM 1479 O O . PRO A 1 183 ? -4.589 7.581 12.291 1.00 94.00 183 PRO A O 1
ATOM 1482 N N . GLU A 1 184 ? -5.021 5.495 12.986 1.00 94.94 184 GLU A N 1
ATOM 1483 C CA . GLU A 1 184 ? -5.332 4.985 11.638 1.00 94.94 184 GLU A CA 1
ATOM 1484 C C . GLU A 1 184 ? -6.533 5.714 11.024 1.00 94.94 184 GLU A C 1
ATOM 1486 O O . GLU A 1 184 ? -6.474 6.189 9.886 1.00 94.94 184 GLU A O 1
ATOM 1491 N N . LYS A 1 185 ? -7.633 5.837 11.781 1.00 95.12 185 LYS A N 1
ATOM 1492 C CA . LYS A 1 185 ? -8.845 6.541 11.327 1.00 95.12 185 LYS A CA 1
ATOM 1493 C C . LYS A 1 185 ? -8.561 8.009 11.023 1.00 95.12 185 LYS A C 1
ATOM 1495 O O . LYS A 1 185 ? -9.142 8.564 10.086 1.00 95.12 185 LYS A O 1
ATOM 1500 N N . PHE A 1 186 ? -7.684 8.639 11.802 1.00 95.56 186 PHE A N 1
ATOM 1501 C CA . PHE A 1 186 ? -7.239 10.005 11.569 1.00 95.56 186 PHE A CA 1
ATOM 1502 C C . PHE A 1 186 ? -6.452 10.116 10.260 1.00 95.56 186 PHE A C 1
ATOM 1504 O O . PHE A 1 186 ? -6.832 10.919 9.406 1.00 95.56 186 PHE A O 1
ATOM 1511 N N . PHE A 1 187 ? -5.433 9.273 10.056 1.00 97.12 187 PHE A N 1
ATOM 1512 C CA . PHE A 1 187 ? -4.644 9.242 8.820 1.00 97.12 187 PHE A CA 1
ATOM 1513 C C . PHE A 1 187 ? -5.544 9.051 7.588 1.00 97.12 187 PHE A C 1
ATOM 1515 O O . PHE A 1 187 ? -5.489 9.841 6.643 1.00 97.12 187 PHE A O 1
ATOM 1522 N N . TRP A 1 188 ? -6.458 8.075 7.651 1.00 97.31 188 TRP A N 1
ATOM 1523 C CA . TRP A 1 188 ? -7.471 7.816 6.624 1.00 97.31 188 TRP A CA 1
ATOM 1524 C C . TRP A 1 188 ? -8.320 9.051 6.308 1.00 97.31 188 TRP A C 1
ATOM 1526 O O . TRP A 1 188 ? -8.500 9.429 5.150 1.00 97.31 188 TRP A O 1
ATOM 1536 N N . LYS A 1 189 ? -8.838 9.722 7.342 1.00 96.56 189 LYS A N 1
ATOM 1537 C CA . LYS A 1 189 ? -9.667 10.919 7.179 1.00 96.56 189 LYS A CA 1
ATOM 1538 C C . LYS A 1 189 ? -8.890 12.063 6.529 1.00 96.56 189 LYS A C 1
ATOM 1540 O O . LYS A 1 189 ? -9.431 12.709 5.633 1.00 96.56 189 LYS A O 1
ATOM 1545 N N . ILE A 1 190 ? -7.661 12.329 6.976 1.00 96.12 190 ILE A N 1
ATOM 1546 C CA . ILE A 1 190 ? -6.839 13.415 6.428 1.00 96.12 190 ILE A CA 1
ATOM 1547 C C . ILE A 1 190 ? -6.498 13.152 4.965 1.00 96.12 190 ILE A C 1
ATOM 1549 O O . ILE A 1 190 ? -6.626 14.069 4.153 1.00 96.12 190 ILE A O 1
ATOM 1553 N N . TYR A 1 191 ? -6.165 11.908 4.613 1.00 97.75 191 TYR A N 1
ATOM 1554 C CA . TYR A 1 191 ? -5.888 11.527 3.233 1.00 97.75 191 TYR A CA 1
ATOM 1555 C C . TYR A 1 191 ? -7.025 11.937 2.281 1.00 97.75 191 TYR A C 1
ATOM 1557 O O . TYR A 1 191 ? -6.825 12.737 1.364 1.00 97.75 191 TYR A O 1
ATOM 1565 N N . PHE A 1 192 ? -8.252 11.484 2.551 1.00 97.25 192 PHE A N 1
ATOM 1566 C CA . PHE A 1 192 ? -9.399 11.827 1.705 1.00 97.25 192 PHE A CA 1
ATOM 1567 C C . PHE A 1 192 ? -9.772 13.311 1.785 1.00 97.25 192 PHE A C 1
ATOM 1569 O O . PHE A 1 192 ? -10.080 13.914 0.760 1.00 97.25 192 PHE A O 1
ATOM 1576 N N . LYS A 1 193 ? -9.697 13.932 2.971 1.00 95.94 193 LYS A N 1
ATOM 1577 C CA . LYS A 1 193 ? -9.982 15.368 3.147 1.00 95.94 193 LYS A CA 1
ATOM 1578 C C . LYS A 1 193 ? -9.098 16.238 2.246 1.00 95.94 193 LYS A C 1
ATOM 1580 O O . LYS A 1 193 ? -9.583 17.229 1.710 1.00 95.94 193 LYS A O 1
ATOM 1585 N N . LYS A 1 194 ? -7.813 15.895 2.111 1.00 95.38 194 LYS A N 1
ATOM 1586 C CA . LYS A 1 194 ? -6.815 16.719 1.412 1.00 95.38 194 LYS A CA 1
ATOM 1587 C C . LYS A 1 194 ? -6.712 16.417 -0.076 1.00 95.38 194 LYS A C 1
ATOM 1589 O O . LYS A 1 194 ? -6.581 17.343 -0.873 1.00 95.38 194 LYS A O 1
ATOM 1594 N N . PHE A 1 195 ? -6.771 15.143 -0.455 1.00 95.62 195 PHE A N 1
ATOM 1595 C CA . PHE A 1 195 ? -6.373 14.725 -1.800 1.00 95.62 195 PHE A CA 1
ATOM 1596 C C . PHE A 1 195 ? -7.543 14.367 -2.718 1.00 95.62 195 PHE A C 1
ATOM 1598 O O . PHE A 1 195 ? -7.392 14.436 -3.935 1.00 95.62 195 PHE A O 1
ATOM 1605 N N . TYR A 1 196 ? -8.729 14.061 -2.178 1.00 93.81 196 TYR A N 1
ATOM 1606 C CA . TYR A 1 196 ? -9.861 13.607 -2.996 1.00 93.81 196 TYR A CA 1
ATOM 1607 C C . TYR A 1 196 ? -10.278 14.630 -4.064 1.00 93.81 196 TYR A C 1
ATOM 1609 O O . TYR A 1 196 ? -10.394 14.300 -5.243 1.00 93.81 196 TYR A O 1
ATOM 1617 N N . ALA A 1 197 ? -10.449 15.896 -3.673 1.00 91.12 197 ALA A N 1
ATOM 1618 C CA . ALA A 1 197 ? -10.893 16.946 -4.589 1.00 91.12 197 ALA A CA 1
ATOM 1619 C C . ALA A 1 197 ? -9.828 17.341 -5.630 1.00 91.12 197 ALA A C 1
ATOM 1621 O O . ALA A 1 197 ? -10.177 17.687 -6.760 1.00 91.12 197 ALA A O 1
ATOM 1622 N N . SER A 1 198 ? -8.544 17.306 -5.258 1.00 90.06 198 SER A N 1
ATOM 1623 C CA . SER A 1 198 ? -7.439 17.749 -6.117 1.00 90.06 198 SER A CA 1
ATOM 1624 C C . SER A 1 198 ? -7.039 16.700 -7.152 1.00 90.06 198 SER A C 1
ATOM 1626 O O . SER A 1 198 ? -6.752 17.060 -8.292 1.00 90.06 198 SER A O 1
ATOM 1628 N N . PHE A 1 199 ? -7.068 15.415 -6.795 1.00 89.94 199 PHE A N 1
ATOM 1629 C CA . PHE A 1 199 ? -6.680 14.333 -7.702 1.00 89.94 199 PHE A CA 1
ATOM 1630 C C . PHE A 1 199 ? -7.826 13.797 -8.569 1.00 89.94 199 PHE A C 1
ATOM 1632 O O . PHE A 1 199 ? -7.559 13.281 -9.657 1.00 89.94 199 PHE A O 1
ATOM 1639 N N . LYS A 1 200 ? -9.088 13.922 -8.129 1.00 89.81 200 LYS A N 1
ATOM 1640 C CA . LYS A 1 200 ? -10.262 13.363 -8.828 1.00 89.81 200 LYS A CA 1
ATOM 1641 C C . LYS A 1 200 ? -10.027 11.885 -9.196 1.00 89.81 200 LYS A C 1
ATOM 1643 O O . LYS A 1 200 ? -9.652 11.094 -8.334 1.00 89.81 200 LYS A O 1
ATOM 1648 N N . ASP A 1 201 ? -10.170 11.528 -10.473 1.00 89.56 201 ASP A N 1
ATOM 1649 C CA . ASP A 1 201 ? -10.033 10.154 -10.975 1.00 89.56 201 ASP A CA 1
ATOM 1650 C C . ASP A 1 201 ? -8.603 9.603 -10.888 1.00 89.56 201 ASP A C 1
ATOM 1652 O O . ASP A 1 201 ? -8.407 8.397 -10.987 1.00 89.56 201 ASP A O 1
ATOM 1656 N N . LYS A 1 202 ? -7.600 10.466 -10.679 1.00 90.75 202 LYS A N 1
ATOM 1657 C CA . LYS A 1 202 ? -6.188 10.077 -10.551 1.00 90.75 202 LYS A CA 1
ATOM 1658 C C . LYS A 1 202 ? -5.757 9.827 -9.106 1.00 90.75 202 LYS A C 1
ATOM 1660 O O . LYS A 1 202 ? -4.567 9.657 -8.860 1.00 90.75 202 LYS A O 1
ATOM 1665 N N . LEU A 1 203 ? -6.680 9.861 -8.142 1.00 95.31 203 LEU A N 1
ATOM 1666 C CA . LEU A 1 203 ? -6.353 9.665 -6.730 1.00 95.31 203 LEU A CA 1
ATOM 1667 C C . LEU A 1 203 ? -5.813 8.242 -6.517 1.00 95.31 203 LEU A C 1
ATOM 1669 O O . LEU A 1 203 ? -6.546 7.296 -6.809 1.00 95.31 203 LEU A O 1
ATOM 1673 N N . PRO A 1 204 ? -4.589 8.059 -5.988 1.00 96.19 204 PRO A N 1
ATOM 1674 C CA . PRO A 1 204 ? -4.098 6.729 -5.638 1.00 96.19 204 PRO A CA 1
ATOM 1675 C C . PRO A 1 204 ? -5.011 6.034 -4.620 1.00 96.19 204 PRO A C 1
ATOM 1677 O O . PRO A 1 204 ? -5.557 6.660 -3.718 1.00 96.19 204 PRO A O 1
ATOM 1680 N N . ALA A 1 205 ? -5.193 4.725 -4.719 1.00 97.44 205 ALA A N 1
ATOM 1681 C CA . ALA A 1 205 ? -5.932 3.987 -3.705 1.00 97.44 205 ALA A CA 1
ATOM 1682 C C . ALA A 1 205 ? -5.076 3.817 -2.441 1.00 97.44 205 ALA A C 1
ATOM 1684 O O . ALA A 1 205 ? -4.078 3.095 -2.457 1.00 97.44 205 ALA A O 1
ATOM 1685 N N . LEU A 1 206 ? -5.488 4.435 -1.332 1.00 98.00 206 LEU A N 1
ATOM 1686 C CA . LEU A 1 206 ? -5.007 4.060 -0.003 1.00 98.00 206 LEU A CA 1
ATOM 1687 C C . LEU A 1 206 ? -5.782 2.812 0.433 1.00 98.00 206 LEU A C 1
ATOM 1689 O O . LEU A 1 206 ? -6.983 2.890 0.682 1.00 98.00 206 LEU A O 1
ATOM 1693 N N . VAL A 1 207 ? -5.126 1.655 0.491 1.00 97.50 207 VAL A N 1
ATOM 1694 C CA . VAL A 1 207 ? -5.774 0.378 0.819 1.00 97.50 207 VAL A CA 1
ATOM 1695 C C . VAL A 1 207 ? -5.494 0.021 2.279 1.00 97.50 207 VAL A C 1
ATOM 1697 O O . VAL A 1 207 ? -4.330 -0.187 2.619 1.00 97.50 207 VAL A O 1
ATOM 1700 N N . PRO A 1 208 ? -6.509 -0.062 3.158 1.00 96.88 208 PRO A N 1
ATOM 1701 C CA . PRO A 1 208 ? -6.284 -0.337 4.570 1.00 96.88 208 PRO A CA 1
ATOM 1702 C C . PRO A 1 208 ? -6.241 -1.833 4.899 1.00 96.88 208 PRO A C 1
ATOM 1704 O O . PRO A 1 208 ? -6.942 -2.643 4.287 1.00 96.88 208 PRO A O 1
ATOM 1707 N N . GLN A 1 209 ? -5.502 -2.176 5.955 1.00 93.88 209 GLN A N 1
ATOM 1708 C CA . GLN A 1 209 ? -5.545 -3.473 6.637 1.00 93.88 209 GLN A CA 1
ATOM 1709 C C . GLN A 1 209 ? -5.290 -4.652 5.686 1.00 93.88 209 GLN A C 1
ATOM 1711 O O . GLN A 1 209 ? -6.097 -5.580 5.581 1.00 93.88 209 GLN A O 1
ATOM 1716 N N . VAL A 1 210 ? -4.160 -4.598 4.978 1.00 92.31 210 VAL A N 1
ATOM 1717 C CA . VAL A 1 210 ? -3.795 -5.523 3.894 1.00 92.31 210 VAL A CA 1
ATOM 1718 C C . VAL A 1 210 ? -3.059 -6.746 4.427 1.00 92.31 210 VAL A C 1
ATOM 1720 O O . VAL A 1 210 ? -2.054 -6.604 5.121 1.00 92.31 210 VAL A O 1
ATOM 1723 N N . TYR A 1 211 ? -3.504 -7.950 4.069 1.00 88.62 211 TYR A N 1
ATOM 1724 C CA . TYR A 1 211 ? -2.756 -9.175 4.347 1.00 88.62 211 TYR A CA 1
ATOM 1725 C C . TYR A 1 211 ? -1.557 -9.307 3.403 1.00 88.62 211 TYR A C 1
ATOM 1727 O O . TYR A 1 211 ? -1.717 -9.427 2.192 1.00 88.62 211 TYR A O 1
ATOM 1735 N N . LEU A 1 212 ? -0.352 -9.337 3.973 1.00 81.75 212 LEU A N 1
ATOM 1736 C CA . LEU A 1 212 ? 0.889 -9.629 3.248 1.00 81.75 212 LEU A CA 1
ATOM 1737 C C . LEU A 1 212 ? 1.262 -11.108 3.344 1.00 81.75 212 LEU A C 1
ATOM 1739 O O . LEU A 1 212 ? 1.713 -11.726 2.381 1.00 81.75 212 LEU A O 1
ATOM 1743 N N . HIS A 1 213 ? 1.125 -11.660 4.545 1.00 77.25 213 HIS A N 1
ATOM 1744 C CA . HIS A 1 213 ? 1.400 -13.056 4.816 1.00 77.25 213 HIS A CA 1
ATOM 1745 C C . HIS A 1 213 ? 0.190 -13.671 5.484 1.00 77.25 213 HIS A C 1
ATOM 1747 O O . HIS A 1 213 ? -0.439 -13.063 6.351 1.00 77.25 213 HIS A O 1
ATOM 1753 N N . TYR A 1 214 ? -0.096 -14.904 5.103 1.00 77.44 214 TYR A N 1
ATOM 1754 C CA . TYR A 1 214 ? -1.236 -15.632 5.607 1.00 77.44 214 TYR A CA 1
ATOM 1755 C C . TYR A 1 214 ? -0.766 -16.986 6.132 1.00 77.44 214 TYR A C 1
ATOM 1757 O O . TYR A 1 214 ? -0.261 -17.814 5.380 1.00 77.44 214 TYR A O 1
ATOM 1765 N N . ASP A 1 215 ? -0.899 -17.187 7.444 1.00 78.00 215 ASP A N 1
ATOM 1766 C CA . ASP A 1 215 ? -0.798 -18.520 8.042 1.00 78.00 215 ASP A CA 1
ATOM 1767 C C . ASP A 1 215 ? -2.211 -19.118 8.069 1.00 78.00 215 ASP A C 1
ATOM 1769 O O . ASP A 1 215 ? -3.091 -18.483 8.650 1.00 78.00 215 ASP A O 1
ATOM 1773 N N . PRO A 1 216 ? -2.486 -20.288 7.481 1.00 76.38 216 PRO A N 1
ATOM 1774 C CA . PRO A 1 216 ? -3.822 -20.882 7.550 1.00 76.38 216 PRO A CA 1
ATOM 1775 C C . PRO A 1 216 ? -4.237 -21.266 8.979 1.00 76.38 216 PRO A C 1
ATOM 1777 O O . PRO A 1 216 ? -5.421 -21.462 9.243 1.00 76.38 216 PRO A O 1
ATOM 1780 N N . TYR A 1 217 ? -3.296 -21.333 9.925 1.00 77.75 217 TYR A N 1
ATOM 1781 C CA . TYR A 1 217 ? -3.569 -21.684 11.311 1.00 77.75 217 TYR A CA 1
ATOM 1782 C C . TYR A 1 217 ? -3.741 -20.450 12.212 1.00 77.75 217 TYR A C 1
ATOM 1784 O O . TYR A 1 217 ? -3.119 -19.390 12.060 1.00 77.75 217 TYR A O 1
ATOM 1792 N N . THR A 1 218 ? -4.618 -20.592 13.202 1.00 74.75 218 THR A N 1
ATOM 1793 C CA . THR A 1 218 ? -4.752 -19.655 14.324 1.00 74.75 218 THR A CA 1
ATOM 1794 C C . THR A 1 218 ? -3.627 -19.865 15.340 1.00 74.75 218 THR A C 1
ATOM 1796 O O . THR A 1 218 ? -3.056 -20.949 15.435 1.00 74.75 218 THR A O 1
ATOM 1799 N N . LEU A 1 219 ? -3.342 -18.858 16.176 1.00 77.44 219 LEU A N 1
ATOM 1800 C CA . LEU A 1 219 ? -2.335 -18.987 17.244 1.00 77.44 219 LEU A CA 1
ATOM 1801 C C . LEU A 1 219 ? -2.621 -20.162 18.184 1.00 77.44 219 LEU A C 1
ATOM 1803 O O . LEU A 1 219 ? -1.699 -20.855 18.601 1.00 77.44 219 LEU A O 1
ATOM 1807 N N . LYS A 1 220 ? -3.903 -20.427 18.456 1.00 78.94 220 LYS A N 1
ATOM 1808 C CA . LYS A 1 220 ? -4.333 -21.567 19.267 1.00 78.94 220 LYS A CA 1
ATOM 1809 C C . LYS A 1 220 ? -3.962 -22.904 18.616 1.00 78.94 220 LYS A C 1
ATOM 1811 O O . LYS A 1 220 ? -3.481 -23.799 19.299 1.00 78.94 220 LYS A O 1
ATOM 1816 N N . GLN A 1 221 ? -4.147 -23.033 17.302 1.00 81.25 221 GLN A N 1
ATOM 1817 C CA . GLN A 1 221 ? -3.753 -24.234 16.550 1.00 81.25 221 GLN A CA 1
ATOM 1818 C C . GLN A 1 221 ? -2.231 -24.398 16.466 1.00 81.25 221 GLN A C 1
ATOM 1820 O O . GLN A 1 221 ? -1.742 -25.519 16.385 1.00 81.25 221 GLN A O 1
ATOM 1825 N N . LEU A 1 222 ? -1.486 -23.295 16.530 1.00 81.19 222 LEU A N 1
ATOM 1826 C CA . LEU A 1 222 ? -0.024 -23.287 16.543 1.00 81.19 222 LEU A CA 1
ATOM 1827 C C . LEU A 1 222 ? 0.586 -23.456 17.941 1.00 81.19 222 LEU A C 1
ATOM 1829 O O . LEU A 1 222 ? 1.790 -23.270 18.084 1.00 81.19 222 LEU A O 1
ATOM 1833 N N . GLN A 1 223 ? -0.206 -23.778 18.971 1.00 80.81 223 GLN A N 1
ATOM 1834 C CA . GLN A 1 223 ? 0.280 -23.873 20.357 1.00 80.81 223 GLN A CA 1
ATOM 1835 C C . GLN A 1 223 ? 1.028 -22.599 20.793 1.00 80.81 223 GLN A C 1
ATOM 1837 O O . GLN A 1 223 ? 2.091 -22.662 21.401 1.00 80.81 223 GLN A O 1
ATOM 1842 N N . GLU A 1 224 ? 0.494 -21.436 20.404 1.00 76.94 224 GLU A N 1
ATOM 1843 C CA . GLU A 1 224 ? 1.049 -20.102 20.679 1.00 76.94 224 GLU A CA 1
ATOM 1844 C C . GLU A 1 224 ? 2.407 -19.810 20.013 1.00 76.94 224 GLU A C 1
ATOM 1846 O O . GLU A 1 224 ? 2.979 -18.733 20.190 1.00 76.94 224 GLU A O 1
ATOM 1851 N N . GLN A 1 225 ? 2.888 -20.704 19.144 1.00 72.00 225 GLN A N 1
ATOM 1852 C CA . GLN A 1 225 ? 4.098 -20.485 18.360 1.00 72.00 225 GLN A CA 1
ATOM 1853 C C . GLN A 1 225 ? 3.794 -19.637 17.122 1.00 72.00 225 GLN A C 1
ATOM 1855 O O . GLN A 1 225 ? 3.336 -20.121 16.085 1.00 72.00 225 GLN A O 1
ATOM 1860 N N . ARG A 1 226 ? 4.070 -18.333 17.213 1.00 70.25 226 ARG A N 1
ATOM 1861 C CA . ARG A 1 226 ? 3.984 -17.419 16.066 1.00 70.25 226 ARG A CA 1
ATOM 1862 C C . ARG A 1 226 ? 5.047 -17.760 15.019 1.00 70.25 226 ARG A C 1
ATOM 1864 O O . ARG A 1 226 ? 6.229 -17.527 15.237 1.00 70.25 226 ARG A O 1
ATOM 1871 N N . ARG A 1 227 ? 4.607 -18.250 13.855 1.00 72.88 227 ARG A N 1
ATOM 1872 C CA . ARG A 1 227 ? 5.465 -18.465 12.671 1.00 72.88 227 ARG A CA 1
ATOM 1873 C C . ARG A 1 227 ? 5.686 -17.191 11.861 1.00 72.88 227 ARG A C 1
ATOM 1875 O O . ARG A 1 227 ? 6.729 -17.019 11.242 1.00 72.88 227 ARG A O 1
ATOM 1882 N N . LEU A 1 228 ? 4.690 -16.307 11.866 1.00 68.06 228 LEU A N 1
ATOM 1883 C CA . LEU A 1 228 ? 4.714 -15.031 11.161 1.00 68.06 228 LEU A CA 1
ATOM 1884 C C . LEU A 1 228 ? 4.640 -13.895 12.177 1.00 68.06 228 LEU A C 1
ATOM 1886 O O . LEU A 1 228 ? 3.655 -13.784 12.908 1.00 68.06 228 LEU A O 1
ATOM 1890 N N . VAL A 1 229 ? 5.670 -13.050 12.185 1.00 64.19 229 VAL A N 1
ATOM 1891 C CA . VAL A 1 229 ? 5.762 -11.867 13.056 1.00 64.19 229 VAL A CA 1
ATOM 1892 C C . VAL A 1 229 ? 4.726 -10.818 12.646 1.00 64.19 229 VAL A C 1
ATOM 1894 O O . VAL A 1 229 ? 4.074 -10.224 13.501 1.00 64.19 229 VAL A O 1
ATOM 1897 N N . ARG A 1 230 ? 4.503 -10.651 11.334 1.00 69.56 230 ARG A N 1
ATOM 1898 C CA . ARG A 1 230 ? 3.525 -9.710 10.779 1.00 69.56 230 ARG A CA 1
ATOM 1899 C C . ARG A 1 230 ? 2.711 -10.351 9.659 1.00 69.56 230 ARG A C 1
ATOM 1901 O O . ARG A 1 230 ? 3.274 -10.887 8.710 1.00 69.56 230 ARG A O 1
ATOM 1908 N N . GLN A 1 231 ? 1.386 -10.295 9.777 1.00 74.69 231 GLN A N 1
ATOM 1909 C CA . GLN A 1 231 ? 0.461 -10.790 8.746 1.00 74.69 231 GLN A CA 1
ATOM 1910 C C . GLN A 1 231 ? -0.226 -9.649 7.993 1.00 74.69 231 GLN A C 1
ATOM 1912 O O . GLN A 1 231 ? -0.528 -9.807 6.813 1.00 74.69 231 GLN A O 1
ATOM 1917 N N . ARG A 1 232 ? -0.431 -8.499 8.651 1.00 84.75 232 ARG A N 1
ATOM 1918 C CA . ARG A 1 232 ? -1.228 -7.381 8.145 1.00 84.75 232 ARG A CA 1
ATOM 1919 C C . ARG A 1 232 ? -0.449 -6.062 8.198 1.00 84.75 232 ARG A C 1
ATOM 1921 O O . ARG A 1 232 ? 0.261 -5.818 9.175 1.00 84.75 232 ARG A O 1
ATOM 1928 N N . MET A 1 233 ? -0.570 -5.270 7.140 1.00 89.88 233 MET A N 1
ATOM 1929 C CA . MET A 1 233 ? -0.078 -3.893 7.025 1.00 89.88 233 MET A CA 1
ATOM 1930 C C . MET A 1 233 ? -1.223 -2.917 7.286 1.00 89.88 233 MET A C 1
ATOM 1932 O O . MET A 1 233 ? -2.353 -3.203 6.875 1.00 89.88 233 MET A O 1
ATOM 1936 N N . ASP A 1 234 ? -0.942 -1.766 7.897 1.00 93.94 234 ASP A N 1
ATOM 1937 C CA . ASP A 1 234 ? -1.993 -0.788 8.199 1.00 93.94 234 ASP A CA 1
ATOM 1938 C C . ASP A 1 234 ? -2.527 -0.125 6.931 1.00 93.94 234 ASP A C 1
ATOM 1940 O O . ASP A 1 234 ? -3.740 -0.118 6.714 1.00 93.94 234 ASP A O 1
ATOM 1944 N N . PHE A 1 235 ? -1.640 0.354 6.053 1.00 96.94 235 PHE A N 1
ATOM 1945 C CA . PHE A 1 235 ? -2.022 0.847 4.734 1.00 96.94 235 PHE A CA 1
ATOM 1946 C C . PHE A 1 235 ? -1.016 0.496 3.638 1.00 96.94 235 PHE A C 1
ATOM 1948 O O . PHE A 1 235 ? 0.194 0.439 3.864 1.00 96.94 235 PHE A O 1
ATOM 1955 N N . LEU A 1 236 ? -1.530 0.342 2.420 1.00 96.81 236 LEU A N 1
ATOM 1956 C CA . LEU A 1 236 ? -0.760 0.105 1.207 1.00 96.81 236 LEU A CA 1
ATOM 1957 C C . LEU A 1 236 ? -1.188 1.083 0.110 1.00 96.81 236 LEU A C 1
ATOM 1959 O O . LEU A 1 236 ? -2.376 1.222 -0.175 1.00 96.81 236 LEU A O 1
ATOM 1963 N N . PHE A 1 237 ? -0.211 1.685 -0.556 1.00 96.00 237 PHE A N 1
ATOM 1964 C CA . PHE A 1 237 ? -0.371 2.227 -1.896 1.00 96.00 237 PHE A CA 1
ATOM 1965 C C . PHE A 1 237 ? 0.278 1.301 -2.919 1.00 96.00 237 PHE A C 1
ATOM 1967 O O . PHE A 1 237 ? 1.397 0.816 -2.729 1.00 96.00 237 PHE A O 1
ATOM 1974 N N . LEU A 1 238 ? -0.402 1.138 -4.046 1.00 91.81 238 LEU A N 1
ATOM 1975 C CA . LEU A 1 238 ? 0.149 0.573 -5.271 1.00 91.81 238 LEU A CA 1
ATOM 1976 C C . LEU A 1 238 ? 0.260 1.738 -6.258 1.00 91.81 238 LEU A C 1
ATOM 1978 O O . LEU A 1 238 ? -0.705 2.041 -6.946 1.00 91.81 238 LEU A O 1
ATOM 1982 N N . LEU A 1 239 ? 1.385 2.460 -6.247 1.00 84.25 239 LEU A N 1
ATOM 1983 C CA . LEU A 1 239 ? 1.563 3.678 -7.060 1.00 84.25 239 LEU A CA 1
ATOM 1984 C C . LEU A 1 239 ? 1.974 3.368 -8.507 1.00 84.25 239 LEU A C 1
ATOM 1986 O O . LEU A 1 239 ? 1.855 4.216 -9.383 1.00 84.25 239 LEU A O 1
ATOM 1990 N N . SER A 1 240 ? 2.459 2.153 -8.749 1.00 75.38 240 SER A N 1
ATOM 1991 C CA . SER A 1 240 ? 2.660 1.571 -10.075 1.00 75.38 240 SER A CA 1
ATOM 1992 C C . SER A 1 240 ? 2.598 0.044 -9.982 1.00 75.38 240 SER A C 1
ATOM 1994 O O . SER A 1 240 ? 2.431 -0.514 -8.893 1.00 75.38 240 SER A O 1
ATOM 1996 N N . ASP A 1 241 ? 2.804 -0.647 -11.103 1.00 65.56 241 ASP A N 1
ATOM 1997 C CA . ASP A 1 241 ? 3.029 -2.100 -11.146 1.00 65.56 241 ASP A CA 1
ATOM 1998 C C . ASP A 1 241 ? 4.267 -2.543 -10.333 1.00 65.56 241 ASP A C 1
ATOM 2000 O O . ASP A 1 241 ? 4.438 -3.727 -10.034 1.00 65.56 241 ASP A O 1
ATOM 2004 N N . ARG A 1 242 ? 5.121 -1.589 -9.936 1.00 68.62 242 ARG A N 1
ATOM 2005 C CA . ARG A 1 242 ? 6.396 -1.828 -9.245 1.00 68.62 242 ARG A CA 1
ATOM 2006 C C . ARG A 1 242 ? 6.473 -1.150 -7.882 1.00 68.62 242 ARG A C 1
ATOM 2008 O O . ARG A 1 242 ? 7.083 -1.700 -6.973 1.00 68.62 242 ARG A O 1
ATOM 2015 N N . ILE A 1 243 ? 5.865 0.019 -7.707 1.00 80.19 243 ILE A N 1
ATOM 2016 C CA . ILE A 1 243 ? 6.033 0.832 -6.500 1.00 80.19 243 ILE A CA 1
ATOM 2017 C C . ILE A 1 243 ? 4.936 0.489 -5.495 1.00 80.19 243 ILE A C 1
ATOM 2019 O O . ILE A 1 243 ? 3.775 0.874 -5.652 1.00 80.19 243 ILE A O 1
ATOM 2023 N N . ARG A 1 244 ? 5.330 -0.224 -4.436 1.00 89.44 244 ARG A N 1
ATOM 2024 C CA . ARG A 1 244 ? 4.459 -0.594 -3.316 1.00 89.44 244 ARG A CA 1
ATOM 2025 C C . ARG A 1 244 ? 4.899 0.162 -2.071 1.00 89.44 244 ARG A C 1
ATOM 2027 O O . ARG A 1 244 ? 5.994 -0.078 -1.563 1.00 89.44 244 ARG A O 1
ATOM 2034 N N . VAL A 1 245 ? 4.058 1.074 -1.593 1.00 94.81 245 VAL A N 1
ATOM 2035 C CA . VAL A 1 245 ? 4.354 1.893 -0.412 1.00 94.81 245 VAL A CA 1
ATOM 2036 C C . VAL A 1 245 ? 3.502 1.430 0.756 1.00 94.81 245 VAL A C 1
ATOM 2038 O O . VAL A 1 245 ? 2.279 1.464 0.685 1.00 94.81 245 VAL A O 1
ATOM 2041 N N . VAL A 1 246 ? 4.149 1.028 1.838 1.00 95.81 246 VAL A N 1
ATOM 2042 C CA . VAL A 1 246 ? 3.522 0.634 3.096 1.00 95.81 246 VAL A 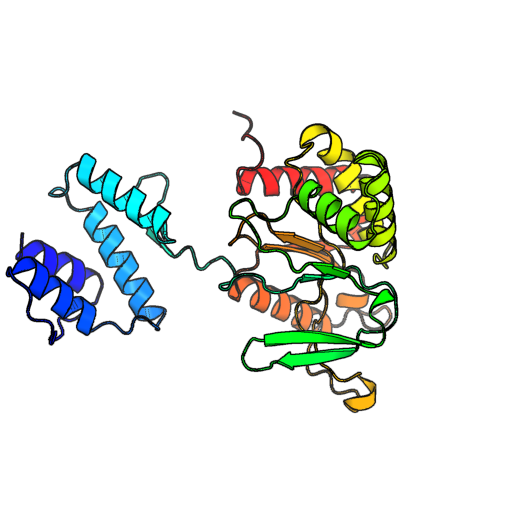CA 1
ATOM 2043 C C . VAL A 1 246 ? 3.594 1.802 4.063 1.00 95.81 246 VAL A C 1
ATOM 2045 O O . VAL A 1 246 ? 4.680 2.330 4.321 1.00 95.81 246 VAL A O 1
ATOM 2048 N N . ILE A 1 247 ? 2.446 2.177 4.618 1.00 96.88 247 ILE A N 1
ATOM 2049 C CA . ILE A 1 247 ? 2.365 3.106 5.741 1.00 96.88 247 ILE A CA 1
ATOM 2050 C C . ILE A 1 247 ? 1.927 2.316 6.967 1.00 96.88 247 ILE A C 1
ATOM 2052 O O . ILE A 1 247 ? 0.884 1.668 6.938 1.00 96.88 247 ILE A O 1
ATOM 2056 N N . GLU A 1 248 ? 2.715 2.385 8.034 1.00 94.50 248 GLU A N 1
ATOM 2057 C CA . GLU A 1 248 ? 2.402 1.748 9.314 1.00 94.50 248 GLU A CA 1
ATOM 2058 C C . GLU A 1 248 ? 2.194 2.811 10.388 1.00 94.50 248 GLU A C 1
ATOM 2060 O O . GLU A 1 248 ? 2.940 3.792 10.457 1.00 94.50 248 GLU A O 1
ATOM 2065 N N . ILE A 1 249 ? 1.192 2.603 11.234 1.00 93.81 249 ILE A N 1
ATOM 2066 C CA . ILE A 1 249 ? 0.834 3.499 12.324 1.00 93.81 249 ILE A CA 1
ATOM 2067 C C . ILE A 1 249 ? 1.159 2.810 13.648 1.00 93.81 249 ILE A C 1
ATOM 2069 O O . ILE A 1 249 ? 0.394 2.015 14.194 1.00 93.81 249 ILE A O 1
ATOM 2073 N N . ASP A 1 250 ? 2.335 3.120 14.183 1.00 88.62 250 ASP A N 1
ATOM 2074 C CA . ASP A 1 250 ? 2.897 2.426 15.326 1.00 88.62 250 ASP A CA 1
ATOM 2075 C C . ASP A 1 250 ? 2.366 2.946 16.664 1.00 88.62 250 ASP A C 1
ATOM 2077 O O . ASP A 1 250 ? 2.740 4.017 17.142 1.00 88.62 250 ASP A O 1
ATOM 2081 N N . GLY A 1 251 ? 1.502 2.161 17.309 1.00 84.94 251 GLY A N 1
ATOM 2082 C CA . GLY A 1 251 ? 1.074 2.394 18.689 1.00 84.94 251 GLY A CA 1
ATOM 2083 C C . GLY A 1 251 ? 1.951 1.669 19.712 1.00 84.94 251 GLY A C 1
ATOM 2084 O O . GLY A 1 251 ? 2.807 0.855 19.361 1.00 84.94 251 GLY A O 1
ATOM 2085 N N . LYS A 1 252 ? 1.702 1.926 21.006 1.00 82.56 252 LYS A N 1
ATOM 2086 C CA . LYS A 1 252 ? 2.459 1.311 22.114 1.00 82.56 252 LYS A CA 1
ATOM 2087 C C . LYS A 1 252 ? 2.500 -0.216 22.031 1.00 82.56 252 LYS A C 1
ATOM 2089 O O . LYS A 1 252 ? 3.523 -0.819 22.324 1.00 82.56 252 LYS A O 1
ATOM 2094 N N . GLN A 1 253 ? 1.429 -0.832 21.534 1.00 79.19 253 GLN A N 1
ATOM 2095 C CA . GLN A 1 253 ? 1.311 -2.277 21.363 1.00 79.19 253 GLN A CA 1
ATOM 2096 C C . GLN A 1 253 ? 2.352 -2.894 20.410 1.00 79.19 253 GLN A C 1
ATOM 2098 O O . GLN A 1 253 ? 2.508 -4.110 20.402 1.00 79.19 253 GLN A O 1
ATOM 2103 N N . HIS A 1 254 ? 3.054 -2.092 19.598 1.00 82.00 254 HIS A N 1
ATOM 2104 C CA . HIS A 1 254 ? 4.092 -2.592 18.688 1.00 82.00 254 HIS A CA 1
ATOM 2105 C C . HIS A 1 254 ? 5.479 -2.682 19.332 1.00 82.00 254 HIS A C 1
ATOM 2107 O O . HIS A 1 254 ? 6.345 -3.371 18.802 1.00 82.00 254 HIS A O 1
ATOM 2113 N N . TYR A 1 255 ? 5.712 -1.999 20.455 1.00 83.00 255 TYR A N 1
ATOM 2114 C CA . TYR A 1 255 ? 7.037 -1.923 21.082 1.00 83.00 255 TYR A CA 1
ATOM 2115 C C . TYR A 1 255 ? 7.005 -2.006 22.610 1.00 83.00 255 TYR A C 1
ATOM 2117 O O . TYR A 1 255 ? 8.052 -1.872 23.240 1.00 83.00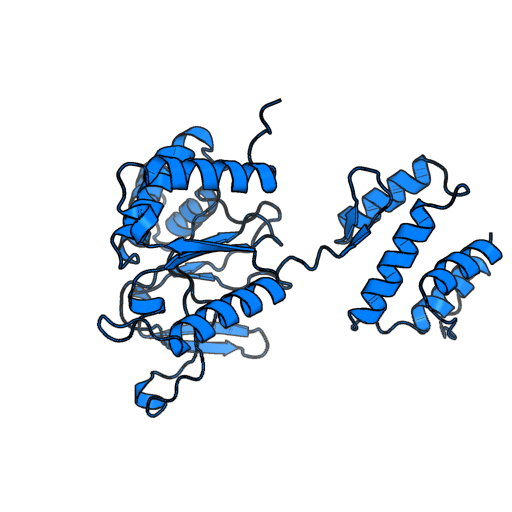 255 TYR A O 1
ATOM 2125 N N . ALA A 1 256 ? 5.839 -2.220 23.217 1.00 86.88 256 ALA A N 1
ATOM 2126 C CA . ALA A 1 256 ? 5.672 -2.354 24.655 1.00 86.88 256 ALA A CA 1
ATOM 2127 C C . ALA A 1 256 ? 4.882 -3.616 25.009 1.00 86.88 256 ALA A C 1
ATOM 2129 O O . ALA A 1 256 ? 3.934 -3.994 24.318 1.00 86.88 256 ALA A O 1
ATOM 2130 N N . GLU A 1 257 ? 5.280 -4.246 26.107 1.00 88.00 257 GLU A N 1
ATOM 2131 C CA . GLU A 1 257 ? 4.490 -5.255 26.803 1.00 88.00 257 GLU A CA 1
ATOM 2132 C C . GLU A 1 257 ? 3.805 -4.544 27.970 1.00 88.00 257 GLU A C 1
ATOM 2134 O O . GLU A 1 257 ? 4.467 -3.919 28.800 1.00 88.00 257 GLU A O 1
ATOM 2139 N N . GLU A 1 258 ? 2.470 -4.571 27.979 1.00 85.25 258 GLU A N 1
ATOM 2140 C CA . GLU A 1 258 ? 1.643 -3.760 28.880 1.00 85.25 258 GLU A CA 1
ATOM 2141 C C . GLU A 1 258 ? 1.939 -2.254 28.715 1.00 85.25 258 GLU A C 1
ATOM 2143 O O . GLU A 1 258 ? 1.563 -1.662 27.700 1.00 85.25 258 GLU A O 1
ATOM 2148 N N . ASP A 1 259 ? 2.626 -1.642 29.682 1.00 86.81 259 ASP A N 1
ATOM 2149 C CA . ASP A 1 259 ? 3.060 -0.240 29.650 1.00 86.81 259 ASP A CA 1
ATOM 2150 C C . ASP A 1 259 ? 4.594 -0.086 29.707 1.00 86.81 259 ASP A C 1
ATOM 2152 O O . ASP A 1 259 ? 5.105 1.025 29.858 1.00 86.81 259 ASP A O 1
ATOM 2156 N N . GLN A 1 260 ? 5.352 -1.179 29.554 1.00 92.69 260 GLN A N 1
ATOM 2157 C CA . GLN A 1 260 ? 6.816 -1.155 29.542 1.00 92.69 260 GLN A CA 1
ATOM 2158 C C . GLN A 1 260 ? 7.370 -1.408 28.143 1.00 92.69 260 GLN A C 1
ATOM 2160 O O . GLN A 1 260 ? 7.009 -2.376 27.477 1.00 92.69 260 GLN A O 1
ATOM 2165 N N . ALA A 1 261 ? 8.290 -0.552 27.695 1.00 92.56 261 ALA A N 1
ATOM 2166 C CA . ALA A 1 261 ? 8.972 -0.747 26.421 1.00 92.56 261 ALA A CA 1
ATOM 2167 C C . ALA A 1 261 ? 9.744 -2.082 26.412 1.00 92.56 261 ALA A C 1
ATOM 2169 O O . ALA A 1 261 ? 10.521 -2.365 27.322 1.00 92.56 261 ALA A O 1
ATOM 2170 N N . SER A 1 262 ? 9.558 -2.876 25.358 1.00 94.25 262 SER A N 1
ATOM 2171 C CA . SER A 1 262 ? 10.186 -4.182 25.155 1.00 94.25 262 SER A CA 1
ATOM 2172 C C . SER A 1 262 ? 11.228 -4.077 24.034 1.00 94.25 262 SER A C 1
ATOM 2174 O O . SER A 1 262 ? 10.863 -3.959 22.858 1.00 94.25 262 SER A O 1
ATOM 2176 N N . PRO A 1 263 ? 12.541 -4.152 24.347 1.00 92.44 263 PRO A N 1
ATOM 2177 C CA . PRO A 1 263 ? 13.596 -4.191 23.332 1.00 92.44 263 PRO A CA 1
ATOM 2178 C C . PRO A 1 263 ? 13.411 -5.334 22.330 1.00 92.44 263 PRO A C 1
ATOM 2180 O O . PRO A 1 263 ? 13.775 -5.196 21.163 1.00 92.44 263 PRO A O 1
ATOM 2183 N N . LYS A 1 264 ? 12.803 -6.444 22.770 1.00 90.69 264 LYS A N 1
ATOM 2184 C CA . LYS A 1 264 ? 12.466 -7.583 21.917 1.00 90.69 264 LYS A CA 1
ATOM 2185 C C . LYS A 1 264 ? 11.441 -7.190 20.850 1.00 90.69 264 LYS A C 1
ATOM 2187 O O . LYS A 1 264 ? 11.760 -7.298 19.668 1.00 90.69 264 LYS A O 1
ATOM 2192 N N . LEU A 1 265 ? 10.275 -6.669 21.245 1.00 88.12 265 LEU A N 1
ATOM 2193 C CA . LEU A 1 265 ? 9.233 -6.233 20.302 1.00 88.12 265 LEU A CA 1
ATOM 2194 C C . LEU A 1 265 ? 9.743 -5.144 19.350 1.00 88.12 265 LEU A C 1
ATOM 2196 O O . LEU A 1 265 ? 9.519 -5.211 18.142 1.00 88.12 265 LEU A O 1
ATOM 2200 N N . TYR A 1 266 ? 10.521 -4.192 19.872 1.00 90.31 266 TYR A N 1
ATOM 2201 C CA . TYR A 1 266 ? 11.176 -3.188 19.038 1.00 90.31 266 TYR A CA 1
ATOM 2202 C C . TYR A 1 266 ? 12.117 -3.825 18.001 1.00 90.31 266 TYR A C 1
ATOM 2204 O O . TYR A 1 266 ? 12.065 -3.470 16.823 1.00 90.31 266 TYR A O 1
ATOM 2212 N N . SER A 1 267 ? 12.952 -4.790 18.411 1.00 90.44 267 SER A N 1
ATOM 2213 C CA . SER A 1 267 ? 13.884 -5.482 17.509 1.00 90.44 267 SER A CA 1
ATOM 2214 C C . SER A 1 267 ? 13.169 -6.278 16.408 1.00 90.44 267 SER A C 1
ATOM 2216 O O . SER A 1 267 ? 13.610 -6.257 15.256 1.00 90.44 267 SER A O 1
ATOM 2218 N N . GLU A 1 268 ? 12.040 -6.916 16.735 1.00 87.81 268 GLU A N 1
ATOM 2219 C CA . GLU A 1 268 ? 11.175 -7.620 15.785 1.00 87.81 268 GLU A CA 1
ATOM 2220 C C . GLU A 1 268 ? 10.591 -6.631 14.768 1.00 87.81 268 GLU A C 1
ATOM 2222 O O . GLU A 1 268 ? 10.755 -6.815 13.562 1.00 87.81 268 GLU A O 1
ATOM 2227 N N . MET A 1 269 ? 10.023 -5.517 15.239 1.00 87.56 269 MET A N 1
ATOM 2228 C CA . MET A 1 269 ? 9.458 -4.463 14.392 1.00 87.56 269 MET A CA 1
ATOM 2229 C C . MET A 1 269 ? 10.476 -3.903 13.384 1.00 87.56 269 MET A C 1
ATOM 2231 O O . MET A 1 269 ? 10.167 -3.782 12.193 1.00 87.56 269 MET A O 1
ATOM 2235 N N . VAL A 1 270 ? 11.698 -3.574 13.824 1.00 91.00 270 VAL A N 1
ATOM 2236 C CA . VAL A 1 270 ? 12.735 -3.040 12.918 1.00 91.00 270 VAL A CA 1
ATOM 2237 C C . VAL A 1 270 ? 13.322 -4.112 11.997 1.00 91.00 270 VAL A C 1
ATOM 2239 O O . VAL A 1 270 ? 13.809 -3.792 10.913 1.00 91.00 270 VAL A O 1
ATOM 2242 N N . SER A 1 271 ? 13.295 -5.385 12.398 1.00 90.31 271 SER A N 1
ATOM 2243 C CA . SER A 1 271 ? 13.665 -6.499 11.521 1.00 90.31 271 SER A CA 1
ATOM 2244 C C . SER A 1 271 ? 12.663 -6.667 10.383 1.00 90.31 271 SER A C 1
ATOM 2246 O O . SER A 1 271 ? 13.059 -6.783 9.223 1.00 90.31 271 SER A O 1
ATOM 2248 N N . GLU A 1 272 ? 11.372 -6.582 10.697 1.00 85.50 272 GLU A N 1
ATOM 2249 C CA . GLU A 1 272 ? 10.292 -6.629 9.713 1.00 85.50 272 GLU A CA 1
ATOM 2250 C C . GLU A 1 272 ? 10.339 -5.453 8.734 1.00 85.50 272 GLU A C 1
ATOM 2252 O O . GLU A 1 272 ? 10.174 -5.644 7.531 1.00 85.50 272 GLU A O 1
ATOM 2257 N N . ASP A 1 273 ? 10.655 -4.252 9.222 1.00 90.12 273 ASP A N 1
ATOM 2258 C CA . ASP A 1 273 ? 10.887 -3.081 8.372 1.00 90.12 273 ASP A CA 1
ATOM 2259 C C . ASP A 1 273 ? 11.989 -3.334 7.328 1.00 90.12 273 ASP A C 1
ATOM 2261 O O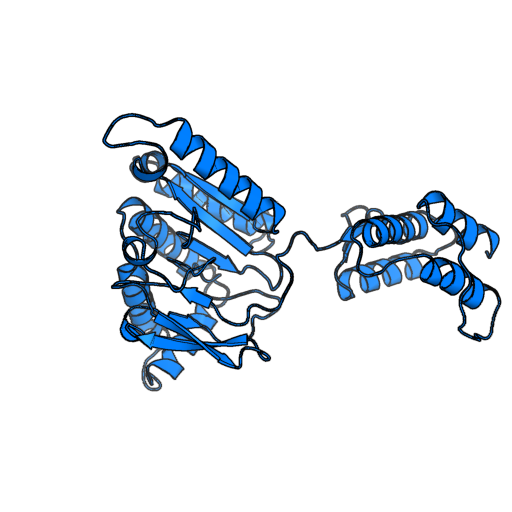 . ASP A 1 273 ? 11.784 -3.127 6.129 1.00 90.1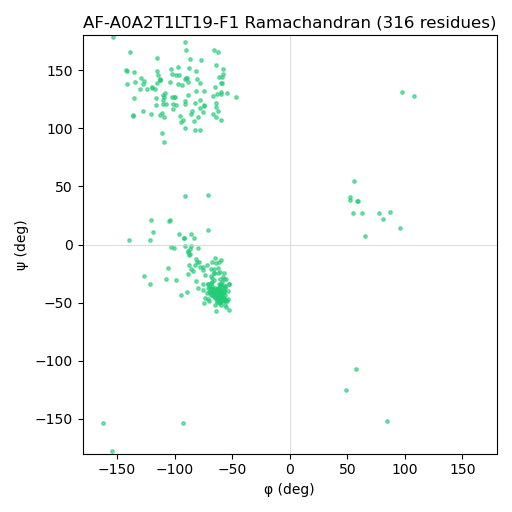2 273 ASP A O 1
ATOM 2265 N N . ARG A 1 274 ? 13.140 -3.867 7.761 1.00 92.00 274 ARG A N 1
ATOM 2266 C CA . ARG A 1 274 ? 14.237 -4.220 6.848 1.00 92.00 274 ARG A CA 1
ATOM 2267 C C . ARG A 1 274 ? 13.822 -5.304 5.862 1.00 92.00 274 ARG A C 1
ATOM 2269 O O . ARG A 1 274 ? 14.146 -5.197 4.684 1.00 92.00 274 ARG A O 1
ATOM 2276 N N . ARG A 1 275 ? 13.106 -6.333 6.321 1.00 86.81 275 ARG A N 1
ATOM 2277 C CA . ARG A 1 275 ? 12.638 -7.441 5.478 1.00 86.81 275 ARG A CA 1
ATOM 2278 C C . ARG A 1 275 ? 11.727 -6.950 4.354 1.00 86.81 275 ARG A C 1
ATOM 2280 O O . ARG A 1 275 ? 11.922 -7.340 3.205 1.00 86.81 275 ARG A O 1
ATOM 2287 N N . LEU A 1 276 ? 10.786 -6.059 4.666 1.00 86.75 276 LEU A N 1
ATOM 2288 C CA . LEU A 1 276 ? 9.903 -5.430 3.681 1.00 86.75 276 LEU A CA 1
ATOM 2289 C C . LEU A 1 276 ? 10.681 -4.584 2.674 1.00 86.75 276 LEU A C 1
ATOM 2291 O O . LEU A 1 276 ? 10.512 -4.763 1.468 1.00 86.75 276 LEU A O 1
ATOM 2295 N N . LYS A 1 277 ? 11.588 -3.726 3.154 1.00 87.88 277 LYS A N 1
ATOM 2296 C CA . LYS A 1 277 ? 12.435 -2.891 2.288 1.00 87.88 277 LYS A CA 1
ATOM 2297 C C . LYS A 1 277 ? 13.297 -3.723 1.344 1.00 87.88 277 LYS A C 1
ATOM 2299 O O . LYS A 1 277 ? 13.339 -3.456 0.148 1.00 87.88 277 LYS A O 1
ATOM 2304 N N . LEU A 1 278 ? 13.928 -4.780 1.857 1.00 83.25 278 LEU A N 1
ATOM 2305 C CA . LEU A 1 278 ? 14.716 -5.718 1.051 1.00 83.25 278 LEU A CA 1
ATOM 2306 C C . LEU A 1 278 ? 13.861 -6.524 0.061 1.00 83.25 278 LEU A C 1
ATOM 2308 O O . LEU A 1 278 ? 14.394 -7.011 -0.931 1.00 83.25 278 LEU A O 1
ATOM 2312 N N . SER A 1 279 ? 12.553 -6.637 0.305 1.00 76.12 279 SER A N 1
ATOM 2313 C CA . SER A 1 279 ? 11.597 -7.266 -0.615 1.00 76.12 279 SER A CA 1
ATOM 2314 C C . SER A 1 279 ? 11.058 -6.304 -1.684 1.00 76.12 279 SER A C 1
ATOM 2316 O O . SER A 1 279 ? 10.272 -6.736 -2.522 1.00 76.12 279 SER A O 1
ATOM 2318 N N . GLY A 1 280 ? 11.463 -5.026 -1.673 1.00 77.25 280 GLY A N 1
ATOM 2319 C CA . GLY A 1 280 ? 11.048 -4.012 -2.653 1.00 77.25 280 GLY A CA 1
ATOM 2320 C C . GLY A 1 280 ? 9.867 -3.133 -2.225 1.00 77.25 280 GLY A C 1
ATOM 2321 O O . GLY A 1 280 ? 9.264 -2.470 -3.062 1.00 77.25 280 GLY A O 1
ATOM 2322 N N . TYR A 1 281 ? 9.495 -3.127 -0.942 1.00 88.50 281 TYR A N 1
ATOM 2323 C CA . TYR A 1 281 ? 8.508 -2.171 -0.428 1.00 88.50 281 TYR A CA 1
ATOM 2324 C C . TYR A 1 281 ? 9.188 -0.875 0.025 1.00 88.50 281 TYR A C 1
ATOM 2326 O O . TYR A 1 281 ? 10.213 -0.907 0.708 1.00 88.50 281 TYR A O 1
ATOM 2334 N N . GLU A 1 282 ? 8.579 0.276 -0.251 1.00 93.44 282 GLU A N 1
ATOM 2335 C CA . GLU A 1 282 ? 8.890 1.491 0.503 1.00 93.44 282 GLU A CA 1
ATOM 2336 C C . GLU A 1 282 ? 8.086 1.474 1.802 1.00 93.44 282 GLU A C 1
ATOM 2338 O O . GLU A 1 282 ? 6.865 1.406 1.754 1.00 93.44 282 GLU A O 1
ATOM 2343 N N . VAL A 1 283 ? 8.741 1.526 2.962 1.00 94.62 283 VAL A N 1
ATOM 2344 C CA . VAL A 1 283 ? 8.048 1.490 4.261 1.00 94.62 283 VAL A CA 1
ATOM 2345 C C . VAL A 1 283 ? 8.267 2.800 4.999 1.00 94.62 283 VAL A C 1
ATOM 2347 O O . VAL A 1 283 ? 9.415 3.197 5.229 1.00 94.62 283 VAL A O 1
ATOM 2350 N N . TYR A 1 284 ? 7.165 3.430 5.401 1.00 96.62 284 TYR A N 1
ATOM 2351 C CA . TYR A 1 284 ? 7.143 4.629 6.232 1.00 96.62 284 TYR A CA 1
ATOM 2352 C C . TYR A 1 284 ? 6.297 4.367 7.478 1.00 96.62 284 TYR A C 1
ATOM 2354 O O . TYR A 1 284 ? 5.207 3.804 7.398 1.00 96.62 284 TYR A O 1
ATOM 2362 N N . ARG A 1 285 ? 6.819 4.756 8.639 1.00 94.50 285 ARG A N 1
ATOM 2363 C CA . ARG A 1 285 ? 6.195 4.518 9.943 1.00 94.50 285 ARG A CA 1
ATOM 2364 C C . ARG A 1 285 ? 5.860 5.851 10.592 1.00 94.50 285 ARG A C 1
ATOM 2366 O O . ARG A 1 285 ? 6.718 6.728 10.621 1.00 94.50 285 ARG A O 1
ATOM 2373 N N . PHE A 1 286 ? 4.650 5.964 11.122 1.00 94.38 286 PHE A N 1
ATOM 2374 C CA . PHE A 1 286 ? 4.220 7.068 11.973 1.00 94.38 286 PHE A CA 1
ATOM 2375 C C . PHE A 1 286 ? 4.064 6.551 13.390 1.00 94.38 286 PHE A C 1
ATOM 2377 O O . PHE A 1 286 ? 3.321 5.601 13.617 1.00 94.38 286 PHE A O 1
ATOM 2384 N N . GLY A 1 287 ? 4.699 7.192 14.361 1.00 91.50 287 GLY A N 1
ATOM 2385 C CA . GLY A 1 287 ? 4.347 6.963 15.753 1.00 91.50 287 GLY A CA 1
ATOM 2386 C C . GLY A 1 287 ? 2.923 7.452 16.010 1.00 91.50 287 GLY A C 1
ATOM 2387 O O . GLY A 1 287 ? 2.562 8.565 15.633 1.00 91.50 287 GLY A O 1
ATOM 2388 N N . GLY A 1 288 ? 2.109 6.675 16.722 1.00 86.69 288 GLY A N 1
ATOM 2389 C CA . GLY A 1 288 ? 0.743 7.070 17.083 1.00 86.69 288 GLY A CA 1
ATOM 2390 C C . GLY A 1 288 ? 0.689 8.395 17.856 1.00 86.69 288 GLY A C 1
ATOM 2391 O O . GLY A 1 288 ? -0.305 9.113 17.784 1.00 86.69 288 GLY A O 1
ATOM 2392 N N . TYR A 1 289 ? 1.781 8.767 18.536 1.00 88.44 289 TYR A N 1
ATOM 2393 C CA . TYR A 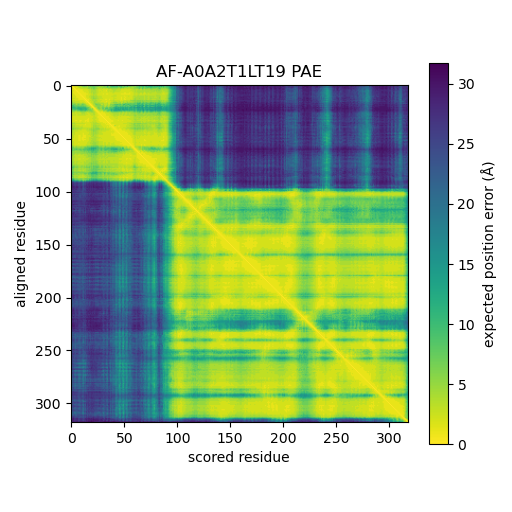1 289 ? 1.934 10.079 19.167 1.00 88.44 289 TYR A CA 1
ATOM 2394 C C . TYR A 1 289 ? 1.926 11.234 18.153 1.00 88.44 289 TYR A C 1
ATOM 2396 O O . TYR A 1 289 ? 1.323 12.269 18.425 1.00 88.44 289 TYR A O 1
ATOM 2404 N N . GLU A 1 290 ? 2.532 11.066 16.971 1.00 90.31 290 GLU A N 1
ATOM 2405 C CA . GLU A 1 290 ? 2.558 12.088 15.912 1.00 90.31 290 GLU A CA 1
ATOM 2406 C C . GLU A 1 290 ? 1.146 12.448 15.447 1.00 90.31 290 GLU A C 1
ATOM 2408 O O . GLU A 1 290 ? 0.855 13.613 15.181 1.00 90.31 290 GLU A O 1
ATOM 2413 N N . LEU A 1 291 ? 0.255 11.454 15.428 1.00 89.62 291 LEU A N 1
ATOM 2414 C CA . LEU A 1 291 ? -1.110 11.577 14.922 1.00 89.62 291 LEU A CA 1
ATOM 2415 C C . LEU A 1 291 ? -2.137 12.034 15.966 1.00 89.62 291 LEU A C 1
ATOM 2417 O O . LEU A 1 291 ? -3.276 12.324 15.612 1.00 89.62 291 LEU A O 1
ATOM 2421 N N . ASN A 1 292 ? -1.729 12.156 17.231 1.00 81.12 292 ASN A N 1
ATOM 2422 C CA . ASN A 1 292 ? -2.563 12.678 18.318 1.00 81.12 292 ASN A CA 1
ATOM 2423 C C . ASN A 1 292 ? -2.259 14.150 18.657 1.00 81.12 292 ASN A C 1
ATOM 2425 O O . ASN A 1 292 ? -2.908 14.738 19.524 1.00 81.12 292 ASN A O 1
ATOM 2429 N N . ASN A 1 293 ? -1.274 14.759 17.994 1.00 79.81 293 ASN A N 1
ATOM 2430 C CA . ASN A 1 293 ? -0.855 16.135 18.249 1.00 79.81 293 ASN A CA 1
ATOM 2431 C C . ASN A 1 293 ? -1.673 17.161 17.451 1.00 79.81 293 ASN A C 1
ATOM 2433 O O . ASN A 1 293 ? -2.237 16.863 16.401 1.00 79.81 293 ASN A O 1
ATOM 2437 N N . LYS A 1 294 ? -1.671 18.423 17.905 1.00 84.06 294 LYS A N 1
ATOM 2438 C CA . LYS A 1 294 ? -2.363 19.534 17.216 1.00 84.06 294 LYS A CA 1
ATOM 2439 C C . LYS A 1 294 ? -1.910 19.729 15.761 1.00 84.06 294 LYS A C 1
ATOM 2441 O O . LYS A 1 294 ? -2.718 20.134 14.935 1.00 84.06 294 LYS A O 1
ATOM 2446 N N . ASN A 1 295 ? -0.658 19.388 15.452 1.00 89.62 295 ASN A N 1
ATOM 2447 C CA . ASN A 1 295 ? -0.063 19.550 14.120 1.00 89.62 295 ASN A CA 1
ATOM 2448 C C . ASN A 1 295 ? -0.127 18.259 13.277 1.00 89.62 295 ASN A C 1
ATOM 2450 O O . ASN A 1 295 ? 0.485 18.189 12.215 1.00 89.62 295 ASN A O 1
ATOM 2454 N N . ALA A 1 296 ? -0.849 17.226 13.731 1.00 91.00 296 ALA A N 1
ATOM 2455 C CA . ALA A 1 296 ? -0.922 15.930 13.055 1.00 91.00 296 ALA A CA 1
ATOM 2456 C C . ALA A 1 296 ? -1.391 16.035 11.593 1.00 91.00 296 ALA A C 1
ATOM 2458 O O . ALA A 1 296 ? -0.879 15.331 10.725 1.00 91.00 296 ALA A O 1
ATOM 2459 N N . GLU A 1 297 ? -2.343 16.933 11.305 1.00 94.75 297 GLU A N 1
ATOM 2460 C CA . GLU A 1 297 ? -2.845 17.150 9.942 1.00 94.75 297 GLU A CA 1
ATOM 2461 C C . GLU A 1 297 ? -1.739 17.658 9.001 1.00 94.75 297 GLU A C 1
ATOM 2463 O O . GLU A 1 297 ? -1.600 17.133 7.898 1.00 94.75 297 GLU A O 1
ATOM 2468 N N . GLU A 1 298 ? -0.917 18.612 9.451 1.00 94.69 298 GLU A N 1
ATOM 2469 C CA . GLU A 1 298 ? 0.198 19.165 8.670 1.00 94.69 298 GLU A CA 1
ATOM 2470 C C . GLU A 1 298 ? 1.303 18.130 8.438 1.00 94.69 298 GLU A C 1
ATOM 2472 O O . GLU A 1 298 ? 1.845 18.051 7.338 1.00 94.69 298 GLU A O 1
ATOM 2477 N N . ILE A 1 299 ? 1.610 17.303 9.445 1.00 95.25 299 ILE A N 1
ATOM 2478 C CA . ILE A 1 299 ? 2.615 16.234 9.337 1.00 95.25 299 ILE A CA 1
ATOM 2479 C C . ILE A 1 299 ? 2.213 15.229 8.250 1.00 95.25 299 ILE A C 1
ATOM 2481 O O . ILE A 1 299 ? 3.013 14.917 7.364 1.00 95.25 299 ILE A O 1
ATOM 2485 N N . VAL A 1 300 ? 0.965 14.751 8.293 1.00 95.88 300 VAL A N 1
ATOM 2486 C CA . VAL A 1 300 ? 0.436 13.786 7.317 1.00 95.88 300 VAL A CA 1
ATOM 2487 C C . VAL A 1 300 ? 0.378 14.397 5.918 1.00 95.88 300 VAL A C 1
ATOM 2489 O O . VAL A 1 300 ? 0.817 13.768 4.955 1.00 95.88 300 VAL A O 1
ATOM 2492 N N . GLU A 1 301 ? -0.126 15.626 5.793 1.00 95.88 301 GLU A N 1
ATOM 2493 C CA . GLU A 1 301 ? -0.204 16.329 4.511 1.00 95.88 301 GLU A CA 1
ATOM 2494 C C . GLU A 1 301 ? 1.183 16.548 3.899 1.00 95.88 301 GLU A C 1
ATOM 2496 O O . GLU A 1 301 ? 1.410 16.181 2.746 1.00 95.88 301 GLU A O 1
ATOM 2501 N N . HIS A 1 302 ? 2.127 17.084 4.674 1.00 96.00 302 HIS A N 1
ATOM 2502 C CA . HIS A 1 302 ? 3.489 17.338 4.215 1.00 96.00 302 HIS A CA 1
ATOM 2503 C C . HIS A 1 302 ? 4.188 16.048 3.774 1.00 96.00 302 HIS A C 1
ATOM 2505 O O . HIS A 1 302 ? 4.833 16.018 2.723 1.00 96.00 302 HIS A O 1
ATOM 2511 N N . PHE A 1 303 ? 4.032 14.962 4.538 1.00 97.25 303 PHE A N 1
ATOM 2512 C CA . PHE A 1 303 ? 4.554 13.657 4.149 1.00 97.25 303 PHE A CA 1
ATOM 2513 C C . PHE A 1 303 ? 3.963 13.181 2.817 1.00 97.25 303 PHE A C 1
ATOM 2515 O O . PHE A 1 303 ? 4.721 12.849 1.907 1.00 97.25 303 PHE A O 1
ATOM 2522 N N . LEU A 1 304 ? 2.634 13.175 2.677 1.00 96.88 304 LEU A N 1
ATOM 2523 C CA . LEU A 1 304 ? 1.964 12.668 1.477 1.00 96.88 304 LEU A CA 1
ATOM 2524 C C . LEU A 1 304 ? 2.289 13.504 0.237 1.00 96.88 304 LEU A C 1
ATOM 2526 O O . LEU A 1 304 ? 2.535 12.940 -0.825 1.00 96.88 304 LEU A O 1
ATOM 2530 N N . VAL A 1 305 ? 2.374 14.831 0.367 1.00 95.94 305 VAL A N 1
ATOM 2531 C CA . VAL A 1 305 ? 2.835 15.708 -0.721 1.00 95.94 305 VAL A CA 1
ATOM 2532 C C . VAL A 1 305 ? 4.248 15.322 -1.159 1.00 95.94 305 VAL A C 1
ATOM 2534 O O . VAL A 1 305 ? 4.501 15.185 -2.353 1.00 95.94 305 VAL A O 1
ATOM 2537 N N . ASN A 1 306 ? 5.173 15.109 -0.224 1.00 92.69 306 ASN A N 1
ATOM 2538 C CA . ASN A 1 306 ? 6.544 14.729 -0.571 1.00 92.69 306 ASN A CA 1
ATOM 2539 C C . ASN A 1 306 ? 6.635 13.311 -1.148 1.00 92.69 306 ASN A C 1
ATOM 2541 O O . ASN A 1 306 ? 7.399 13.092 -2.087 1.00 92.69 306 ASN A O 1
ATOM 2545 N N . LEU A 1 307 ? 5.834 12.370 -0.643 1.00 91.19 307 LEU A N 1
ATOM 2546 C CA . LEU A 1 307 ? 5.718 11.027 -1.205 1.00 91.19 307 LEU A CA 1
ATOM 2547 C C . LEU A 1 307 ? 5.222 11.085 -2.656 1.00 91.19 307 LEU A C 1
ATOM 2549 O O . LEU A 1 307 ? 5.806 10.460 -3.535 1.00 91.19 307 LEU A O 1
ATOM 2553 N N . PHE A 1 308 ? 4.179 11.869 -2.925 1.00 87.44 308 PHE A N 1
ATOM 2554 C CA . PHE A 1 308 ? 3.604 12.000 -4.262 1.00 87.44 308 PHE A CA 1
ATOM 2555 C C . PHE A 1 308 ? 4.509 12.768 -5.227 1.00 87.44 308 PHE A C 1
ATOM 2557 O O . PHE A 1 308 ? 4.568 12.400 -6.394 1.00 87.44 308 PHE A O 1
ATOM 2564 N N . LYS A 1 309 ? 5.270 13.765 -4.758 1.00 83.12 309 LYS A N 1
ATOM 2565 C CA . LYS A 1 309 ? 6.329 14.411 -5.556 1.00 83.12 309 LYS A CA 1
ATOM 2566 C C . LYS A 1 309 ? 7.454 13.445 -5.912 1.00 83.12 309 LYS A C 1
ATOM 2568 O O . LYS A 1 309 ? 7.904 13.427 -7.048 1.00 83.12 309 LYS A O 1
ATOM 2573 N N . ARG A 1 310 ? 7.903 12.635 -4.948 1.00 81.75 310 ARG A N 1
ATOM 2574 C CA . ARG A 1 310 ? 8.964 11.635 -5.154 1.00 81.75 310 ARG A CA 1
ATOM 2575 C C . ARG A 1 310 ? 8.605 10.620 -6.241 1.00 81.75 310 ARG A C 1
ATOM 2577 O O . ARG A 1 310 ? 9.504 10.137 -6.916 1.00 81.75 310 ARG A O 1
ATOM 2584 N N . HIS A 1 311 ? 7.319 10.309 -6.373 1.00 79.81 311 HIS A N 1
ATOM 2585 C CA . HIS A 1 311 ? 6.787 9.349 -7.343 1.00 79.81 311 HIS A CA 1
ATOM 2586 C C . HIS A 1 311 ? 6.091 10.026 -8.536 1.00 79.81 311 HIS A C 1
ATOM 2588 O O . HIS A 1 311 ? 5.278 9.394 -9.201 1.00 79.81 311 HIS A O 1
ATOM 2594 N N . ASP A 1 312 ? 6.385 11.308 -8.786 1.00 78.38 312 ASP A N 1
ATOM 2595 C CA . ASP A 1 312 ? 5.922 12.090 -9.944 1.00 78.38 312 ASP A CA 1
ATOM 2596 C C . ASP A 1 312 ? 4.389 12.136 -10.145 1.00 78.38 312 ASP A C 1
ATOM 2598 O O . ASP A 1 312 ? 3.884 12.337 -11.250 1.00 78.38 312 ASP A O 1
ATOM 2602 N N . LEU A 1 313 ? 3.617 11.997 -9.062 1.00 75.75 313 LEU A N 1
ATOM 2603 C CA . LEU A 1 313 ? 2.149 12.063 -9.086 1.00 75.75 313 LEU A CA 1
ATOM 2604 C C . LEU A 1 313 ? 1.620 13.502 -9.027 1.00 75.75 313 LEU A C 1
ATOM 2606 O O . LEU A 1 313 ? 0.489 13.771 -9.432 1.00 75.75 313 LEU A O 1
ATOM 2610 N N . ILE A 1 314 ? 2.432 14.428 -8.515 1.00 77.69 314 ILE A N 1
ATOM 2611 C CA . ILE A 1 314 ? 2.172 15.871 -8.507 1.00 77.69 314 ILE A CA 1
ATOM 2612 C C . ILE A 1 314 ? 3.432 16.621 -8.919 1.00 77.69 314 ILE A C 1
ATOM 2614 O O . ILE A 1 314 ? 4.545 16.184 -8.635 1.00 77.69 314 ILE A O 1
ATOM 2618 N N . ALA A 1 315 ? 3.254 17.770 -9.571 1.00 62.75 315 ALA A N 1
ATOM 2619 C CA . ALA A 1 315 ? 4.373 18.583 -10.026 1.00 62.75 315 ALA A CA 1
ATOM 2620 C C . ALA A 1 315 ? 5.260 19.029 -8.850 1.00 62.75 315 ALA A C 1
ATOM 2622 O O . ALA A 1 315 ? 4.772 19.442 -7.789 1.00 62.75 315 ALA A O 1
ATOM 2623 N N . ASN A 1 316 ? 6.577 18.999 -9.062 1.00 48.19 316 ASN A N 1
ATOM 2624 C CA . ASN A 1 316 ? 7.503 19.710 -8.193 1.00 48.19 316 ASN A CA 1
ATOM 2625 C C . ASN A 1 316 ? 7.202 21.207 -8.314 1.00 48.19 316 ASN A C 1
ATOM 2627 O O . ASN A 1 316 ? 7.090 21.726 -9.424 1.00 48.19 316 ASN A O 1
ATOM 2631 N N . ALA A 1 317 ? 7.030 21.890 -7.181 1.00 41.38 317 ALA A N 1
ATOM 2632 C CA . ALA A 1 317 ? 6.978 23.344 -7.195 1.00 41.38 317 ALA A CA 1
ATOM 2633 C C . ALA A 1 317 ? 8.339 23.826 -7.719 1.00 41.38 317 ALA A C 1
ATOM 2635 O O . ALA A 1 317 ? 9.360 23.506 -7.108 1.00 41.38 317 ALA A O 1
ATOM 2636 N N . THR A 1 318 ? 8.331 24.468 -8.887 1.00 31.73 318 THR A N 1
ATOM 2637 C CA . THR A 1 318 ? 9.493 25.150 -9.477 1.00 31.73 318 THR A CA 1
ATOM 2638 C C . THR A 1 318 ? 9.997 26.263 -8.587 1.00 31.73 318 THR A C 1
ATOM 2640 O O . THR A 1 318 ? 9.129 26.986 -8.040 1.00 31.73 318 THR A O 1
#

Organism: NCBI:txid2107694

Nearest PDB structures (foldseek):
  6wxx-assembly2_C  TM=3.659E-01  e=7.503E-01  Treponema succinifaciens DSM 2489

Mean predicted aligned error: 12.93 Å

InterPro domains:
  IPR007569 Domain of unknown function DUF559 [PF04480] (225-305)

Solvent-accessible surface area (backbone atoms only — not comparable to full-atom values): 17844 Å² total; per-residue (Å²): 106,69,66,53,56,52,51,33,37,46,76,32,72,47,62,79,43,75,52,90,71,92,56,92,50,73,65,59,40,54,53,42,12,39,55,55,56,46,50,88,92,35,71,67,39,51,53,32,50,38,41,30,54,22,48,52,50,68,37,82,87,51,49,71,68,57,43,50,50,50,51,52,50,35,50,76,71,52,26,45,66,45,96,88,62,44,50,56,38,74,51,79,54,19,40,82,67,83,66,65,67,47,43,24,28,48,59,58,68,78,62,40,64,44,64,79,36,73,88,81,65,38,72,43,63,81,38,50,47,91,28,43,44,72,50,66,65,80,70,42,74,75,18,42,31,39,50,59,51,34,53,52,50,26,64,75,72,65,43,81,89,54,54,72,67,57,45,39,49,55,50,51,54,55,45,54,61,27,52,86,47,71,47,52,48,48,54,55,50,50,51,53,72,67,41,46,82,77,42,52,73,70,25,67,27,81,41,44,40,29,57,82,46,83,70,88,64,52,55,76,79,45,75,69,55,77,88,63,96,65,39,65,40,53,27,37,34,35,66,21,64,38,45,36,38,36,43,37,70,46,45,65,80,57,32,27,59,91,91,43,79,30,71,63,42,40,51,51,51,56,48,51,52,50,53,42,43,77,53,14,34,48,77,48,76,41,52,36,68,58,54,72,43,96,59,23,66,58,54,54,49,55,50,50,53,51,54,32,39,76,68,68,74,41,82,73,86,127

Foldseek 3Di:
DLVLLVVLLVVLVFDFAADPDDDPDPNVRRNVSSVVRADPVDPSSVSSVQSSLLSVLPDPVQDPVNLVVSQVVLVVVQWHADPVSRHIHRLQLFQDDWPQKWKALQQDDDFQKDQPPPVVSRIDGPPPPVRIDIDGDTAAQQWAWLLNVLVVQCVVVVVVVDDSVVSSVVVLVSSLSSQDDPLLNLLSVLLCVPPCVPCPRSHWDWTAWIFPDDDSDDCVRVVVDDPDPDGTFGTWTTRGSGAIETEHEDECVQQDDPNHGHPVSVVSVVVVVVVCSVSNYHYDYHYNVCSPDPCNSVVSVVVVVVVCCVSVVDDDDD

Secondary structure (DSSP, 8-state):
-HHHHHHHHHHTTPPP-------SSHHHHHHHHHHHTS-TT-HHHHHHHHHHHHHHHH-TTS-HHHHHHHHHHHHHTTEEE-TTS--EEESTTS--S----EEE---SSPPEEEEEETTTTEEEEEE-GGGSEEE-SPPBTTB-BHHHHHHHHHHHTT-TTS-HHHHHHHHHHHHHTT--SHHHHHHHHHHHHHHHHHHGGG-B-EEEEEES---SS-TTTTTT--S-S--EEEEEEE-SSS-EEEEEEE-GGGTEETTEE-HHHHHHHHHHHHHHHHTTEEEEEEETTGGGSTTHHHHHHHHHHHHHHHTTSS----

Radius of gyration: 24.16 Å; Cα contacts (8 Å, |Δi|>4): 433; chains: 1; bounding box: 66×50×68 Å

pLDDT: mean 85.3, std 10.92, range [31.73, 98.06]